Protein AF-A0ABD5RZP8-F1 (afdb_monomer_lite)

Secondary structure (DSSP, 8-state):
--------------------------------SEEEEEEEEESTTB---SS-TT--EEETTS-EEEEEEEEESS--EEEEEEEEEEPPPPPTTS--------PPEEEEEEEEEE-TTEEEEEEEEEE--GGG--EEEEEEEEEEEETTEEEEEEEEEEEEEEE-TT--SS-SS--HHHHHHHT--SS-S-SS-SSS-HHHIIIII---TT-SSSSSSSS-HHHHHHHT--TTS--HHHHHHHHHHHHHHHHHHHHHS--------------------------

Organism: NCBI:txid1776492

pLDDT: mean 78.31, std 20.48, range [32.81, 98.31]

Radius of gyration: 42.51 Å; chains: 1; bounding box: 97×105×128 Å

Sequence (283 aa):
MQVRLIGLLFACLLVVGSAAAVAGVNLQASDADVRITDVEYGGPGVVNATADTNKTYLWQSEPVRLSSTVGNNVSGGVYQYCANARQPLPSSEEGAGGGQQSNATALDCQVVSLKPNSTANVSFDRLSPPNNATGKYDISLVLRSRPNGGDVLANNTTTVWYISKSGDVDNDGLVNADEVANNTSIDMADTDRDGLNDGPEIQSHNTDPRSADTDGDGLRDGLEVTIGTNPNSNIWPILLGIAAVLVVVLGGAAYRYGAFSSLGRSSGGPTGTGGGGGRPGGG

Structure (mmCIF, N/CA/C/O backbone):
data_AF-A0ABD5RZP8-F1
#
_entry.id   AF-A0ABD5RZP8-F1
#
loop_
_atom_site.group_PDB
_atom_site.id
_atom_site.type_symbol
_atom_site.label_atom_id
_atom_site.label_alt_id
_atom_site.label_comp_id
_atom_site.label_asym_id
_atom_site.label_entity_id
_atom_site.label_seq_id
_atom_site.pdbx_PDB_ins_code
_atom_site.Cartn_x
_atom_site.Cartn_y
_atom_site.Cartn_z
_atom_site.occupancy
_atom_site.B_iso_or_equiv
_atom_site.auth_seq_id
_atom_site.auth_comp_id
_atom_site.auth_asym_id
_atom_site.auth_atom_id
_atom_site.pdbx_PDB_model_num
ATOM 1 N N . MET A 1 1 ? -78.322 -66.849 -4.489 1.00 39.50 1 MET A N 1
ATOM 2 C CA . MET A 1 1 ? -77.017 -67.509 -4.698 1.00 39.50 1 MET A CA 1
ATOM 3 C C . MET A 1 1 ? -76.045 -66.961 -3.676 1.00 39.50 1 MET A C 1
ATOM 5 O O . MET A 1 1 ? -75.861 -65.754 -3.613 1.00 39.50 1 MET A O 1
ATOM 9 N N . GLN A 1 2 ? -75.535 -67.838 -2.814 1.00 43.75 2 GLN A N 1
ATOM 10 C CA . GLN A 1 2 ? -74.489 -67.519 -1.851 1.00 43.75 2 GLN A CA 1
ATOM 11 C C . GLN A 1 2 ? -73.154 -67.342 -2.567 1.00 43.75 2 GLN A C 1
ATOM 13 O O . GLN A 1 2 ? -72.812 -68.208 -3.362 1.00 43.75 2 GLN A O 1
ATOM 18 N N . VAL A 1 3 ? -72.379 -66.328 -2.182 1.00 42.03 3 VAL A N 1
ATOM 19 C CA . VAL A 1 3 ? -70.926 -66.458 -2.008 1.00 42.03 3 VAL A CA 1
ATOM 20 C C . VAL A 1 3 ? -70.529 -65.571 -0.825 1.00 42.03 3 VAL A C 1
ATOM 22 O O . VAL A 1 3 ? -70.651 -64.351 -0.872 1.00 42.03 3 VAL A O 1
ATOM 25 N N . ARG A 1 4 ? -70.096 -66.209 0.265 1.00 49.62 4 ARG A N 1
ATOM 26 C CA . ARG A 1 4 ? -69.206 -65.613 1.269 1.00 49.62 4 ARG A CA 1
ATOM 27 C C . ARG A 1 4 ? -67.788 -65.688 0.710 1.00 49.62 4 ARG A C 1
ATOM 29 O O . ARG A 1 4 ? -67.484 -66.729 0.143 1.00 49.62 4 ARG A O 1
ATOM 36 N N . LEU A 1 5 ? -66.929 -64.695 0.959 1.00 41.41 5 L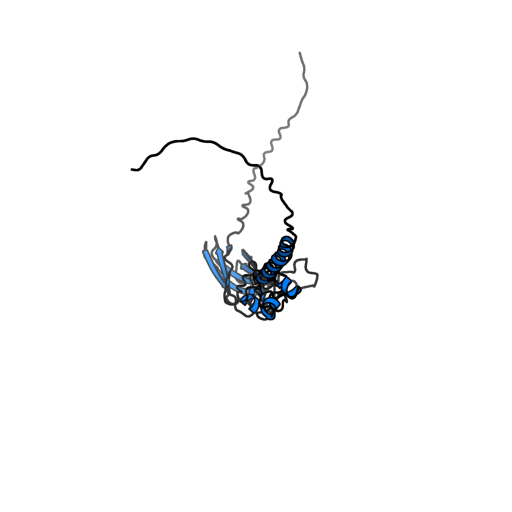EU A N 1
ATOM 37 C CA . LEU A 1 5 ? -65.517 -64.917 1.318 1.00 41.41 5 LEU A CA 1
ATOM 38 C C . LEU A 1 5 ? -64.804 -63.592 1.680 1.00 41.41 5 LEU A C 1
ATOM 40 O O . LEU A 1 5 ? -64.795 -62.674 0.873 1.00 41.41 5 LEU A O 1
ATOM 44 N N . ILE A 1 6 ? -64.225 -63.574 2.895 1.00 48.38 6 ILE A N 1
ATOM 45 C CA . ILE A 1 6 ? -62.891 -63.059 3.299 1.00 48.38 6 ILE A CA 1
ATOM 46 C C . ILE A 1 6 ? -62.567 -61.604 2.890 1.00 48.38 6 ILE A C 1
ATOM 48 O O . ILE A 1 6 ? -62.489 -61.285 1.719 1.00 48.38 6 ILE A O 1
ATOM 52 N N . GLY A 1 7 ? -62.307 -60.641 3.772 1.00 41.56 7 GLY A N 1
ATOM 53 C CA . GLY A 1 7 ? -61.667 -60.692 5.082 1.00 41.56 7 GLY A CA 1
ATOM 54 C C . GLY A 1 7 ? -60.458 -59.755 5.041 1.00 41.56 7 GLY A C 1
ATOM 55 O O . GLY A 1 7 ? -59.492 -60.063 4.362 1.00 41.56 7 GLY A O 1
ATOM 56 N N . LEU A 1 8 ? -60.500 -58.627 5.754 1.00 46.84 8 LEU A N 1
ATOM 57 C CA . LEU A 1 8 ? -59.290 -57.919 6.176 1.00 46.84 8 LEU A CA 1
ATOM 58 C C . LEU A 1 8 ? -59.609 -57.068 7.412 1.00 46.84 8 LEU A C 1
ATOM 60 O O . LEU A 1 8 ? -60.381 -56.112 7.359 1.00 46.84 8 LEU A O 1
ATOM 64 N N . LEU A 1 9 ? -59.041 -57.487 8.542 1.00 45.41 9 LEU A N 1
ATOM 65 C CA . LEU A 1 9 ? -59.003 -56.752 9.799 1.00 45.41 9 LEU A CA 1
ATOM 66 C C . LEU A 1 9 ? -58.229 -55.444 9.597 1.00 45.41 9 LEU A C 1
ATOM 68 O O . LEU A 1 9 ? -57.027 -55.482 9.354 1.00 45.41 9 LEU A O 1
ATOM 72 N N . PHE A 1 10 ? -58.889 -54.302 9.777 1.00 46.56 10 PHE A N 1
ATOM 73 C CA . PHE A 1 10 ? -58.212 -53.046 10.093 1.00 46.56 10 PHE A CA 1
ATOM 74 C C . PHE A 1 10 ? -58.442 -52.745 11.574 1.00 46.56 10 PHE A C 1
ATOM 76 O O . PHE A 1 10 ? -59.511 -52.297 11.987 1.00 46.56 10 PHE A O 1
ATOM 83 N N . ALA A 1 11 ? -57.433 -53.059 12.386 1.00 46.91 11 ALA A N 1
ATOM 84 C CA . ALA A 1 11 ? -57.363 -52.654 13.779 1.00 46.91 11 ALA A CA 1
ATOM 85 C C . ALA A 1 11 ? -57.133 -51.136 13.833 1.00 46.91 11 ALA A C 1
ATOM 87 O O . ALA A 1 11 ? -56.044 -50.647 13.543 1.00 46.91 11 ALA A O 1
ATOM 88 N N . CYS A 1 12 ? -58.182 -50.388 14.173 1.00 40.47 12 CYS A N 1
ATOM 89 C CA . CYS A 1 12 ? -58.114 -48.951 14.400 1.00 40.47 12 CYS A CA 1
ATOM 90 C C . CYS A 1 12 ? -57.568 -48.709 15.818 1.00 40.47 12 CYS A C 1
ATOM 92 O O . CYS A 1 12 ? -58.317 -48.703 16.796 1.00 40.47 12 CYS A O 1
ATOM 94 N N . LEU A 1 13 ? -56.242 -48.602 15.939 1.00 42.69 13 LEU A N 1
ATOM 95 C CA . LEU A 1 13 ? -55.564 -48.251 17.185 1.00 42.69 13 LEU A CA 1
ATOM 96 C C . LEU A 1 13 ? -55.719 -46.739 17.421 1.00 42.69 13 LEU A C 1
ATOM 98 O O . LEU A 1 13 ? -55.009 -45.927 16.833 1.00 42.69 13 LEU A O 1
ATOM 102 N N . LEU A 1 14 ? -56.667 -46.371 18.283 1.00 46.81 14 LEU A N 1
ATOM 103 C CA . LEU A 1 14 ? -56.784 -45.032 18.861 1.00 46.81 14 LEU A CA 1
ATOM 104 C C . LEU A 1 14 ? -55.573 -44.770 19.766 1.00 46.81 14 LEU A C 1
ATOM 106 O O . LEU A 1 14 ? -55.579 -45.117 20.946 1.00 46.81 14 LEU A O 1
ATOM 110 N N . VAL A 1 15 ? -54.532 -44.148 19.217 1.00 45.69 15 VAL A N 1
ATOM 111 C CA . VAL A 1 15 ? -53.483 -43.519 20.024 1.00 45.69 15 VAL A CA 1
ATOM 112 C C . VAL A 1 15 ? -53.943 -42.104 20.345 1.00 45.69 15 VAL A C 1
ATOM 114 O O . VAL A 1 15 ? -53.925 -41.212 19.499 1.00 45.69 15 VAL A O 1
ATOM 117 N N . VAL A 1 16 ? -54.371 -41.910 21.591 1.00 51.34 16 VAL A N 1
ATOM 118 C CA . VAL A 1 16 ? -54.533 -40.589 22.201 1.00 51.34 16 VAL A CA 1
ATOM 119 C C . VAL A 1 16 ? -53.128 -40.018 22.393 1.00 51.34 16 VAL A C 1
ATOM 121 O O . VAL A 1 16 ? -52.471 -40.258 23.402 1.00 51.34 16 VAL A O 1
ATOM 124 N N . GLY A 1 17 ? -52.635 -39.321 21.372 1.00 38.19 17 GLY A N 1
ATOM 125 C CA . GLY A 1 17 ? -51.404 -38.549 21.446 1.00 38.19 17 GLY A CA 1
ATOM 126 C C . GLY A 1 17 ? -51.672 -37.254 22.199 1.00 38.19 17 GLY A C 1
ATOM 127 O O . GLY A 1 17 ? -52.243 -36.316 21.650 1.00 38.19 17 GLY A O 1
ATOM 128 N N . SER A 1 18 ? -51.268 -37.213 23.464 1.00 51.97 18 SER A N 1
ATOM 129 C CA . SER A 1 18 ? -51.087 -35.985 24.231 1.00 51.97 18 SER A CA 1
ATOM 130 C C . SER A 1 18 ? -50.248 -34.999 23.418 1.00 51.97 18 SER A C 1
ATOM 132 O O . SER A 1 18 ? -49.059 -35.233 23.196 1.00 51.97 18 SER A O 1
ATOM 134 N N . ALA A 1 19 ? -50.865 -33.904 22.971 1.00 43.69 19 ALA A N 1
ATOM 135 C CA . ALA A 1 19 ? -50.158 -32.761 22.419 1.00 43.69 19 ALA A CA 1
ATOM 136 C C . ALA A 1 19 ? -49.362 -32.105 23.555 1.00 43.69 19 ALA A C 1
ATOM 138 O O . ALA A 1 19 ? -49.828 -31.187 24.225 1.00 43.69 19 ALA A O 1
ATOM 139 N N . ALA A 1 20 ? -48.158 -32.616 23.806 1.00 46.28 20 ALA A N 1
ATOM 140 C CA . ALA A 1 20 ? -47.130 -31.813 24.429 1.00 46.28 20 ALA A CA 1
ATOM 141 C C . ALA A 1 20 ? -46.885 -30.652 23.466 1.00 46.28 20 ALA A C 1
ATOM 143 O O . ALA A 1 20 ? -46.430 -30.856 22.339 1.00 46.28 20 ALA A O 1
ATOM 144 N N . ALA A 1 21 ? -47.238 -29.443 23.893 1.00 41.94 21 ALA A N 1
ATOM 145 C CA . ALA A 1 21 ? -46.691 -28.248 23.294 1.00 41.94 21 ALA A CA 1
ATOM 146 C C . ALA A 1 21 ? -45.172 -28.363 23.443 1.00 41.94 21 ALA A C 1
ATOM 148 O O . ALA A 1 21 ? -44.610 -28.073 24.499 1.00 41.94 21 ALA A O 1
ATOM 149 N N . VAL A 1 22 ? -44.501 -28.827 22.391 1.00 37.25 22 VAL A N 1
ATOM 150 C CA . VAL A 1 22 ? -43.127 -28.418 22.169 1.00 37.25 22 VAL A CA 1
ATOM 151 C C . VAL A 1 22 ? -43.278 -26.925 21.965 1.00 37.25 22 VAL A C 1
ATOM 153 O O . VAL A 1 22 ? -43.727 -26.478 20.910 1.00 37.25 22 VAL A O 1
ATOM 156 N N . ALA A 1 23 ? -43.018 -26.162 23.030 1.00 40.12 23 ALA A N 1
ATOM 157 C CA . ALA A 1 23 ? -42.563 -24.802 22.876 1.00 40.12 23 ALA A CA 1
ATOM 158 C C . ALA A 1 23 ? -41.480 -24.923 21.817 1.00 40.12 23 ALA A C 1
ATOM 160 O O . ALA A 1 23 ? -40.427 -25.510 22.081 1.00 40.12 23 ALA A O 1
ATOM 161 N N . GLY A 1 24 ? -41.810 -24.516 20.587 1.00 36.66 24 GLY A N 1
ATOM 162 C CA . GLY A 1 24 ? -40.803 -24.282 19.581 1.00 36.66 24 GLY A CA 1
ATOM 163 C C . GLY A 1 24 ? -39.783 -23.460 20.325 1.00 36.66 24 GLY A C 1
ATOM 164 O O . GLY A 1 24 ? -40.126 -22.398 20.852 1.00 36.66 24 GLY A O 1
ATOM 165 N N . VAL A 1 25 ? -38.606 -24.053 20.526 1.00 32.81 25 VAL A N 1
ATOM 166 C CA . VAL A 1 25 ? -37.461 -23.342 21.050 1.00 32.81 25 VAL A CA 1
ATOM 167 C C . VAL A 1 25 ? -37.444 -22.101 20.189 1.00 32.81 25 VAL A C 1
ATOM 169 O O . VAL A 1 25 ? -37.296 -22.194 18.970 1.00 32.81 25 VAL A O 1
ATOM 172 N N . ASN A 1 26 ? -37.759 -20.967 20.808 1.00 40.59 26 ASN A N 1
ATOM 173 C CA . ASN A 1 26 ? -37.471 -19.687 20.222 1.00 40.59 26 ASN A CA 1
ATOM 174 C C . ASN A 1 26 ? -35.953 -19.729 20.138 1.00 40.59 26 ASN A C 1
ATOM 176 O O . ASN A 1 26 ? -35.273 -19.525 21.145 1.00 40.59 26 ASN A O 1
ATOM 180 N N . LEU A 1 27 ? -35.453 -20.224 19.002 1.00 35.59 27 LEU A N 1
ATOM 181 C CA . LEU A 1 27 ? -34.048 -20.208 18.671 1.00 35.59 27 LEU A CA 1
ATOM 182 C C . LEU A 1 27 ? -33.701 -18.747 18.838 1.00 35.59 27 LEU A C 1
ATOM 184 O O . LEU A 1 27 ? -34.249 -17.900 18.130 1.00 35.59 27 LEU A O 1
ATOM 188 N N . GLN A 1 28 ? -32.940 -18.482 19.899 1.00 37.62 28 GLN A N 1
ATOM 189 C CA . GLN A 1 28 ? -32.532 -17.152 20.297 1.00 37.62 28 GLN A CA 1
ATOM 190 C C . GLN A 1 28 ? -32.168 -16.398 19.029 1.00 37.62 28 GLN A C 1
ATOM 192 O O . GLN A 1 28 ? -31.408 -16.921 18.210 1.00 37.62 28 GLN A O 1
ATOM 197 N N . ALA A 1 29 ? -32.771 -15.220 18.858 1.00 38.09 29 ALA A N 1
ATOM 198 C CA . ALA A 1 29 ? -32.381 -14.280 17.828 1.00 38.09 29 ALA A CA 1
ATOM 199 C C . ALA A 1 29 ? -30.852 -14.300 17.739 1.00 38.09 29 ALA A C 1
ATOM 201 O O . ALA A 1 29 ? -30.180 -14.067 18.746 1.00 38.09 29 ALA A O 1
ATOM 202 N N . SER A 1 30 ? -30.314 -14.681 16.577 1.00 44.62 30 SER A N 1
ATOM 203 C CA . SER A 1 30 ? -28.881 -14.586 16.340 1.00 44.62 30 SER A CA 1
ATOM 204 C C . SER A 1 30 ? -28.494 -13.142 16.619 1.00 44.62 30 SER A C 1
ATOM 206 O O . SER A 1 30 ? -29.084 -12.231 16.035 1.00 44.62 30 SER A O 1
ATOM 208 N N . ASP A 1 31 ? -27.567 -12.972 17.546 1.00 47.81 31 ASP A N 1
ATOM 209 C CA . ASP A 1 31 ? -27.053 -11.717 18.069 1.00 47.81 31 ASP A CA 1
ATOM 210 C C . ASP A 1 31 ? -26.425 -10.855 16.956 1.00 47.81 31 ASP A C 1
ATOM 212 O O . ASP A 1 31 ? -25.215 -10.798 16.779 1.00 47.81 31 ASP A O 1
ATOM 216 N N . ALA A 1 32 ? -27.267 -10.214 16.146 1.00 53.41 32 ALA A N 1
ATOM 217 C CA . ALA A 1 32 ? -26.895 -9.167 15.200 1.00 53.41 32 ALA A CA 1
ATOM 218 C C . ALA A 1 32 ? -27.062 -7.781 15.854 1.00 53.41 32 ALA A C 1
ATOM 220 O O . ALA A 1 32 ? -27.477 -6.822 15.197 1.00 53.41 32 ALA A O 1
ATOM 221 N N . ASP A 1 33 ? -26.817 -7.685 17.168 1.00 73.88 33 ASP A N 1
ATOM 222 C CA . ASP A 1 33 ? -27.017 -6.455 17.935 1.00 73.88 33 ASP A CA 1
ATOM 223 C C . ASP A 1 33 ? -25.883 -5.450 17.690 1.00 73.88 33 ASP A C 1
ATOM 225 O O . ASP A 1 33 ? -26.132 -4.249 17.617 1.00 73.88 33 ASP A O 1
ATOM 229 N N . VAL A 1 34 ? -24.643 -5.913 17.490 1.00 82.25 34 VAL A N 1
ATOM 230 C CA . VAL A 1 34 ? -23.468 -5.032 17.426 1.00 82.25 34 VAL A CA 1
ATOM 231 C C . VAL A 1 34 ? -22.632 -5.261 16.171 1.00 82.25 34 VAL A C 1
ATOM 233 O O . VAL A 1 34 ? -22.350 -6.396 15.800 1.00 82.25 34 VAL A O 1
ATOM 236 N N . ARG A 1 35 ? -22.220 -4.175 15.507 1.00 89.44 35 ARG A N 1
ATOM 237 C CA . ARG A 1 35 ? -21.441 -4.215 14.258 1.00 89.44 35 ARG A CA 1
ATOM 238 C C . ARG A 1 35 ? -20.268 -3.246 14.268 1.00 89.44 35 ARG A C 1
ATOM 240 O O . ARG A 1 35 ? -20.339 -2.192 14.899 1.00 89.44 35 ARG A O 1
ATOM 247 N N . ILE A 1 36 ? -19.234 -3.601 13.511 1.00 92.38 36 ILE A N 1
ATOM 248 C CA . ILE A 1 36 ? -18.099 -2.740 13.169 1.00 92.38 36 ILE A CA 1
ATOM 249 C C . ILE A 1 36 ? -18.172 -2.492 11.660 1.00 92.38 36 ILE A C 1
ATOM 251 O O . ILE A 1 36 ? -18.139 -3.446 10.881 1.00 92.38 36 ILE A O 1
ATOM 255 N N . THR A 1 37 ? -18.304 -1.233 11.254 1.00 91.88 37 THR A N 1
ATOM 256 C CA . THR A 1 37 ? -18.384 -0.792 9.852 1.00 91.88 37 THR A CA 1
ATOM 257 C C . THR A 1 37 ? -17.397 0.343 9.585 1.00 91.88 37 THR A C 1
ATOM 259 O O . THR A 1 37 ? -16.763 0.840 10.515 1.00 91.88 37 THR A O 1
ATOM 262 N N . ASP A 1 38 ? -17.263 0.738 8.315 1.00 91.31 38 ASP A N 1
ATOM 263 C CA . ASP A 1 38 ? -16.525 1.939 7.888 1.00 91.31 38 ASP A CA 1
ATOM 264 C C . ASP A 1 38 ? -15.081 1.978 8.419 1.00 91.31 38 ASP A C 1
ATOM 266 O O . ASP A 1 38 ? -14.635 2.958 9.013 1.00 91.31 38 ASP A O 1
ATOM 270 N N . VAL A 1 39 ? -14.374 0.850 8.280 1.00 93.56 39 VAL A N 1
ATOM 271 C CA . VAL A 1 39 ? -12.981 0.717 8.716 1.00 93.56 39 VAL A CA 1
ATOM 272 C C . VAL A 1 39 ? -12.081 1.423 7.710 1.00 93.56 39 VAL A C 1
ATOM 274 O O . VAL A 1 39 ? -11.976 0.998 6.562 1.00 93.56 39 VAL A O 1
ATOM 277 N N . GLU A 1 40 ? -11.417 2.483 8.155 1.00 93.62 40 GLU A N 1
ATOM 278 C CA . GLU A 1 40 ? -10.602 3.352 7.313 1.00 93.62 40 GLU A CA 1
ATOM 279 C C . GLU A 1 40 ? -9.245 3.626 7.960 1.00 93.62 40 GLU A C 1
ATOM 281 O O . GLU A 1 40 ? -9.146 3.915 9.156 1.00 93.62 40 GLU A O 1
ATOM 286 N N . TYR A 1 41 ? -8.195 3.578 7.144 1.00 93.62 41 TYR A N 1
ATOM 287 C CA . TYR A 1 41 ? -6.853 4.004 7.520 1.00 93.62 41 TYR A CA 1
ATOM 288 C C . TYR A 1 41 ? -6.622 5.426 7.014 1.00 93.62 41 TYR A C 1
ATOM 290 O O . TYR A 1 41 ? -6.930 5.745 5.869 1.00 93.62 41 TYR A O 1
ATOM 298 N N . GLY A 1 42 ? -6.049 6.282 7.854 1.00 92.12 42 GLY A N 1
ATOM 299 C CA . GLY A 1 42 ? -5.730 7.661 7.510 1.00 92.12 42 GLY A CA 1
ATOM 300 C C . GLY A 1 42 ? -4.462 8.165 8.189 1.00 92.12 42 GLY A C 1
ATOM 301 O O . GLY A 1 42 ? -3.849 7.496 9.021 1.00 92.12 42 GLY A O 1
ATOM 302 N N . GLY A 1 43 ? -4.085 9.396 7.853 1.00 91.00 43 GLY A N 1
ATOM 303 C CA . GLY A 1 43 ? -2.871 10.032 8.360 1.00 91.00 43 GLY A CA 1
ATOM 304 C C . GLY A 1 43 ? -1.664 9.865 7.430 1.00 91.00 43 GLY A C 1
ATOM 305 O O . GLY A 1 43 ? -1.770 9.236 6.380 1.00 91.00 43 GLY A O 1
ATOM 306 N N . PRO A 1 44 ? -0.515 10.458 7.797 1.00 89.62 44 PRO A N 1
ATOM 307 C CA . PRO A 1 44 ? 0.669 10.518 6.937 1.00 89.62 44 PRO A CA 1
ATOM 308 C C . PRO A 1 44 ? 1.333 9.155 6.719 1.00 89.62 44 PRO A C 1
ATOM 310 O O . PRO A 1 44 ? 2.122 9.005 5.790 1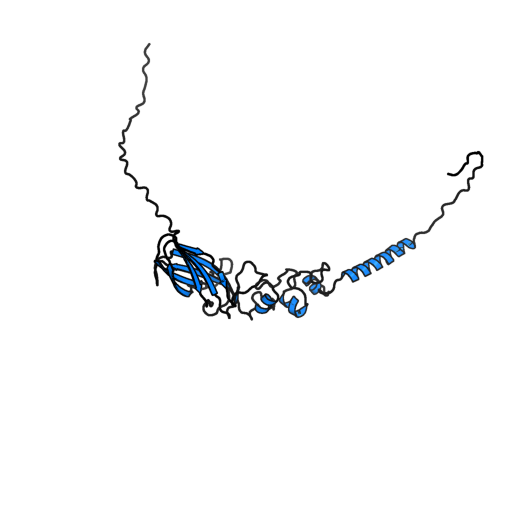.00 89.62 44 PRO A O 1
ATOM 313 N N . GLY A 1 45 ? 1.034 8.165 7.565 1.00 91.38 45 GLY A N 1
ATOM 314 C CA . GLY A 1 45 ? 1.537 6.809 7.398 1.00 91.38 45 GLY A CA 1
ATOM 315 C C . GLY A 1 45 ? 0.783 5.959 6.386 1.00 91.38 45 GLY A C 1
ATOM 316 O O . GLY A 1 45 ? 1.226 4.849 6.127 1.00 91.38 45 GLY A O 1
ATOM 317 N N . VAL A 1 46 ? -0.320 6.432 5.804 1.00 93.06 46 VAL A N 1
ATOM 318 C CA . VAL A 1 46 ? -0.997 5.702 4.724 1.00 93.06 46 VAL A CA 1
ATOM 319 C C . VAL A 1 46 ? -0.316 6.012 3.400 1.00 93.06 46 VAL A C 1
ATOM 321 O O . VAL A 1 46 ? -0.083 7.172 3.060 1.00 93.06 46 VAL A O 1
ATOM 324 N N . VAL A 1 47 ? 0.017 4.962 2.662 1.00 91.81 47 VAL A N 1
ATOM 325 C CA . VAL A 1 47 ? 0.667 5.065 1.361 1.00 91.81 47 VAL A CA 1
ATOM 326 C C . VAL A 1 47 ? -0.404 5.212 0.286 1.00 91.81 47 VAL A C 1
ATOM 328 O O . VAL A 1 47 ? -1.278 4.359 0.146 1.00 91.81 47 VAL A O 1
ATOM 331 N N . ASN A 1 48 ? -0.305 6.274 -0.509 1.00 82.31 48 ASN A N 1
ATOM 332 C CA . ASN A 1 48 ? -1.172 6.498 -1.664 1.00 82.31 48 ASN A CA 1
ATOM 333 C C . ASN A 1 48 ? -0.525 5.923 -2.937 1.00 82.31 48 ASN A C 1
ATOM 335 O O . ASN A 1 48 ? -0.248 6.668 -3.872 1.00 82.31 48 ASN A O 1
ATOM 339 N N . ALA A 1 49 ? -0.243 4.619 -2.961 1.00 68.94 49 ALA A N 1
ATOM 340 C CA . ALA A 1 49 ? 0.288 3.945 -4.149 1.00 68.94 49 ALA A CA 1
ATOM 341 C C . ALA A 1 49 ? -0.870 3.570 -5.079 1.00 68.94 49 ALA A C 1
ATOM 343 O O . ALA A 1 49 ? -1.738 2.785 -4.694 1.00 68.94 49 ALA A O 1
ATOM 344 N N . THR A 1 50 ? -0.928 4.148 -6.284 1.00 65.00 50 THR A N 1
ATOM 345 C CA . THR A 1 50 ? -2.080 3.925 -7.180 1.00 65.00 50 THR A CA 1
ATOM 346 C C . THR A 1 50 ? -1.905 2.740 -8.124 1.00 65.00 50 THR A C 1
ATOM 348 O O . THR A 1 50 ? -2.904 2.265 -8.661 1.00 65.00 50 THR A O 1
ATOM 351 N N . ALA A 1 51 ? -0.681 2.236 -8.308 1.00 77.94 51 ALA A N 1
ATOM 352 C CA . ALA A 1 51 ? -0.440 1.014 -9.075 1.00 77.94 51 ALA A CA 1
ATOM 353 C C . ALA A 1 51 ? -1.037 -0.225 -8.374 1.00 77.94 51 ALA A C 1
ATOM 355 O O . ALA A 1 51 ? -1.668 -1.065 -9.015 1.00 77.94 51 ALA A O 1
ATOM 356 N N . ASP A 1 52 ? -0.994 -0.263 -7.038 1.00 79.25 52 ASP A N 1
ATOM 357 C CA . ASP A 1 52 ? -1.437 -1.409 -6.236 1.00 79.25 52 ASP A CA 1
ATOM 358 C C . ASP A 1 52 ? -2.828 -1.210 -5.614 1.00 79.25 52 ASP A C 1
ATOM 360 O O . ASP A 1 52 ? -3.027 -1.252 -4.398 1.00 79.25 52 ASP A O 1
ATOM 364 N N . THR A 1 53 ? -3.837 -1.021 -6.463 1.00 76.38 53 THR A N 1
ATOM 365 C CA . THR A 1 53 ? -5.204 -0.635 -6.042 1.00 76.38 53 THR A CA 1
ATOM 366 C C . THR A 1 53 ? -5.912 -1.580 -5.057 1.00 76.38 53 THR A C 1
ATOM 368 O O . THR A 1 53 ? -6.887 -1.173 -4.428 1.00 76.38 53 THR A O 1
ATOM 371 N N . ASN A 1 54 ? -5.459 -2.829 -4.906 1.00 84.94 54 ASN A N 1
ATOM 372 C CA . ASN A 1 54 ? -6.095 -3.828 -4.036 1.00 84.94 54 ASN A CA 1
ATOM 373 C C . ASN A 1 54 ? -5.342 -4.063 -2.713 1.00 84.94 54 ASN A C 1
ATOM 375 O O . ASN A 1 54 ? -5.599 -5.046 -2.013 1.00 84.94 54 ASN A O 1
ATOM 379 N N . LYS A 1 55 ? -4.380 -3.196 -2.384 1.00 88.50 55 LYS A N 1
ATOM 380 C CA . LYS A 1 55 ? -3.554 -3.313 -1.182 1.00 88.50 55 LYS A CA 1
ATOM 381 C C . LYS A 1 55 ? -3.544 -2.019 -0.390 1.00 88.50 55 LYS A C 1
ATOM 383 O O . LYS A 1 55 ? -3.694 -0.926 -0.921 1.00 88.50 55 LYS A O 1
ATOM 388 N N . THR A 1 56 ? -3.355 -2.157 0.916 1.00 91.81 56 THR A N 1
ATOM 389 C CA . THR A 1 56 ? -3.206 -1.023 1.827 1.00 91.81 56 THR A CA 1
ATOM 390 C C . THR A 1 56 ? -1.809 -1.054 2.415 1.00 91.81 56 THR A C 1
ATOM 392 O O . THR A 1 56 ? -1.537 -1.807 3.355 1.00 91.81 56 THR A O 1
ATOM 395 N N . TYR A 1 57 ? -0.923 -0.244 1.848 1.00 93.06 57 TYR A N 1
ATOM 396 C CA . TYR A 1 57 ? 0.428 -0.079 2.361 1.00 93.06 57 TYR A CA 1
ATOM 397 C C . TYR A 1 57 ? 0.470 1.005 3.435 1.00 93.06 57 TYR A C 1
ATOM 399 O O . TYR A 1 57 ? -0.191 2.043 3.340 1.00 93.06 57 TYR A O 1
ATOM 407 N N . LEU A 1 58 ? 1.258 0.747 4.473 1.00 93.81 58 LEU A N 1
ATOM 408 C CA . LEU A 1 58 ? 1.460 1.638 5.603 1.00 93.81 58 LEU A CA 1
ATOM 409 C C . LEU A 1 58 ? 2.959 1.849 5.825 1.00 93.81 58 LEU A C 1
ATOM 411 O O . LEU A 1 58 ? 3.729 0.892 5.925 1.00 93.81 58 LEU A O 1
ATOM 415 N N . TRP A 1 59 ? 3.377 3.103 5.968 1.00 93.62 59 TRP A N 1
ATOM 416 C CA . TRP A 1 59 ? 4.740 3.445 6.346 1.00 93.62 59 TRP A CA 1
ATOM 417 C C . TRP A 1 59 ? 5.002 3.042 7.794 1.00 93.62 59 TRP A C 1
ATOM 419 O O . TRP A 1 59 ? 4.438 3.604 8.730 1.00 93.62 59 TRP A O 1
ATOM 429 N N . GLN A 1 60 ? 5.938 2.118 7.986 1.00 91.75 60 GLN A N 1
ATOM 430 C CA . GLN A 1 60 ? 6.400 1.672 9.302 1.00 91.75 60 GLN A CA 1
ATOM 431 C C . GLN A 1 60 ? 6.904 2.836 10.181 1.00 91.75 60 GLN A C 1
ATOM 433 O O . GLN A 1 60 ? 6.795 2.782 11.404 1.00 91.75 60 GLN A O 1
ATOM 438 N N . SER A 1 61 ? 7.473 3.880 9.568 1.00 90.56 61 SER A N 1
ATOM 439 C CA . SER A 1 61 ? 8.091 5.017 10.261 1.00 90.56 61 SER A CA 1
ATOM 440 C C . SER A 1 61 ? 7.138 6.174 10.576 1.00 90.56 61 SER A C 1
ATOM 442 O O . SER A 1 61 ? 7.569 7.148 11.187 1.00 90.56 61 SER A O 1
ATOM 444 N N . GLU A 1 62 ? 5.881 6.118 10.135 1.00 90.94 62 GLU A N 1
ATOM 445 C CA . GLU A 1 62 ? 4.930 7.232 10.226 1.00 90.94 62 GLU A CA 1
ATOM 446 C C . GLU A 1 62 ? 3.687 6.839 11.038 1.00 90.94 62 GLU A C 1
ATOM 448 O O . GLU A 1 62 ? 3.292 5.673 11.057 1.00 90.94 62 GLU A O 1
ATOM 453 N N . PRO A 1 63 ? 3.026 7.794 11.712 1.00 89.94 63 PRO A N 1
ATOM 454 C CA . PRO A 1 63 ? 1.815 7.500 12.460 1.00 89.94 63 PRO A CA 1
ATOM 455 C C . PRO A 1 63 ? 0.636 7.200 11.524 1.00 89.94 63 PRO A C 1
ATOM 457 O O . PRO A 1 63 ? 0.343 7.959 10.594 1.00 89.94 63 PRO A O 1
ATOM 460 N N . VAL A 1 64 ? -0.081 6.121 11.836 1.00 92.62 64 VAL A N 1
ATOM 461 C CA . VAL A 1 64 ? -1.316 5.712 11.158 1.00 92.62 64 VAL A CA 1
ATOM 462 C C . VAL A 1 64 ? -2.494 5.862 12.112 1.00 92.62 64 VAL A C 1
ATOM 464 O O . VAL A 1 64 ? -2.465 5.362 13.242 1.00 92.62 64 VAL A O 1
ATOM 467 N N . ARG A 1 65 ? -3.545 6.523 11.626 1.00 93.44 65 ARG A N 1
ATOM 468 C CA . ARG A 1 65 ? -4.859 6.569 12.258 1.00 93.44 65 ARG A CA 1
ATOM 469 C C . ARG A 1 65 ? -5.735 5.462 11.683 1.00 93.44 65 ARG A C 1
ATOM 471 O O . ARG A 1 65 ? -5.889 5.385 10.473 1.00 93.44 65 ARG A O 1
ATOM 478 N N . LEU A 1 66 ? -6.363 4.667 12.538 1.00 94.94 66 LEU A N 1
ATOM 479 C CA . LEU A 1 66 ? -7.430 3.742 12.150 1.00 94.94 66 LEU A CA 1
ATOM 480 C C . LEU A 1 66 ? -8.743 4.224 12.737 1.00 94.94 66 LEU A C 1
ATOM 482 O O . LEU A 1 66 ? -8.865 4.302 13.957 1.00 94.94 66 LEU A O 1
ATOM 486 N N . SER A 1 67 ? -9.709 4.539 11.887 1.00 94.44 67 SER A N 1
ATOM 487 C CA . SER A 1 67 ? -11.074 4.891 12.273 1.00 94.44 67 SER A CA 1
ATOM 488 C C . SER A 1 67 ? -12.050 3.786 11.896 1.00 94.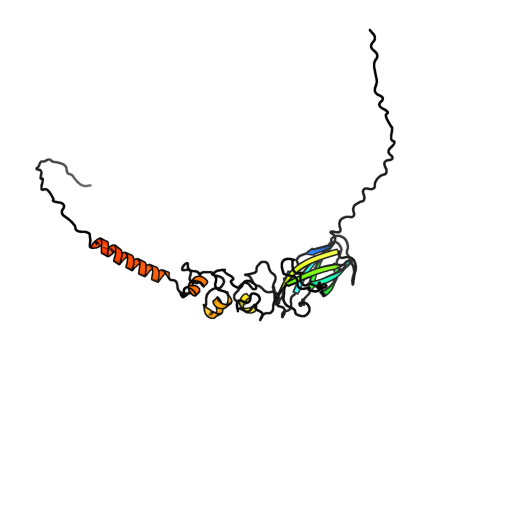44 67 SER A C 1
ATOM 490 O O . SER A 1 67 ? -11.853 3.065 10.926 1.00 94.44 67 SER A O 1
ATOM 492 N N . SER A 1 68 ? -13.098 3.636 12.698 1.00 95.38 68 SER A N 1
ATOM 493 C CA . SER A 1 68 ? -14.192 2.699 12.443 1.00 95.38 68 SER A CA 1
ATOM 494 C C . SER A 1 68 ? -15.473 3.182 13.110 1.00 95.38 68 SER A C 1
ATOM 496 O O . SER A 1 68 ? -15.427 3.886 14.124 1.00 95.38 68 SER A O 1
ATOM 498 N N . THR A 1 69 ? -16.614 2.771 12.573 1.00 93.75 69 THR A N 1
ATOM 499 C CA . THR A 1 69 ? -17.927 2.992 13.177 1.00 93.75 69 THR A CA 1
ATOM 500 C C . THR A 1 69 ? -18.345 1.742 13.936 1.00 93.75 69 THR A C 1
ATOM 502 O O . THR A 1 69 ? -18.429 0.652 13.372 1.00 93.75 69 THR A O 1
ATOM 505 N N . VAL A 1 70 ? -18.663 1.889 15.219 1.00 92.50 70 VAL A N 1
ATOM 506 C CA . VAL A 1 70 ? -19.245 0.816 16.032 1.00 92.50 70 VAL A CA 1
ATOM 507 C C . VAL A 1 70 ? -20.711 1.139 16.278 1.00 92.50 70 VAL A C 1
ATOM 509 O O . VAL A 1 70 ? -21.030 2.223 16.760 1.00 92.50 70 VAL A O 1
ATOM 512 N N . GLY A 1 71 ? -21.614 0.222 15.945 1.00 87.19 71 GLY A N 1
ATOM 513 C CA . GLY A 1 71 ? -23.057 0.412 16.107 1.00 87.19 71 GLY A CA 1
ATOM 514 C C . GLY A 1 71 ? -23.696 -0.671 16.954 1.00 87.19 71 GLY A C 1
ATOM 515 O O . GLY A 1 71 ? -23.353 -1.834 16.777 1.00 87.19 71 GLY A O 1
ATOM 516 N N . ASN A 1 72 ? -24.643 -0.296 17.815 1.00 84.62 72 ASN A N 1
ATOM 517 C CA . ASN A 1 72 ? -25.520 -1.213 18.548 1.00 84.62 72 ASN A CA 1
ATOM 518 C C . ASN A 1 72 ? -26.999 -0.934 18.193 1.00 84.62 72 ASN A C 1
ATOM 520 O O . ASN A 1 72 ? -27.362 0.234 18.044 1.00 84.62 72 ASN A O 1
ATOM 524 N N . ASN A 1 73 ? -27.849 -1.965 18.091 1.00 79.00 73 ASN A N 1
ATOM 525 C CA . ASN A 1 73 ? -29.266 -1.854 17.711 1.00 79.00 73 ASN A CA 1
ATOM 526 C C . ASN A 1 73 ? -30.282 -2.142 18.846 1.00 79.00 73 ASN A C 1
ATOM 528 O O . ASN A 1 73 ? -31.478 -1.932 18.642 1.00 79.00 73 ASN A O 1
ATOM 532 N N . VAL A 1 74 ? -29.862 -2.601 20.027 1.00 68.81 74 VAL A N 1
ATOM 533 C CA . VAL A 1 74 ? -30.750 -3.106 21.093 1.00 68.81 74 VAL A CA 1
ATOM 534 C C . VAL A 1 74 ? -30.319 -2.647 22.491 1.00 68.81 74 VAL A C 1
ATOM 536 O O . VAL A 1 74 ? -31.139 -2.100 23.231 1.00 68.81 74 VAL A O 1
ATOM 539 N N . SER A 1 75 ? -29.055 -2.827 22.873 1.00 69.56 75 SER A N 1
ATOM 540 C CA . SER A 1 75 ? -28.593 -2.686 24.261 1.00 69.56 75 SER A CA 1
ATOM 541 C C . SER A 1 75 ? -27.573 -1.558 24.420 1.00 69.56 75 SER A C 1
ATOM 543 O O . SER A 1 75 ? -26.457 -1.632 23.927 1.00 69.56 75 SER A O 1
ATOM 545 N N . GLY A 1 76 ? -27.907 -0.509 25.170 1.00 77.81 76 GLY A N 1
ATOM 546 C CA . GLY A 1 76 ? -26.890 0.448 25.611 1.00 77.81 76 GLY A CA 1
ATOM 547 C C . GLY A 1 76 ? -25.928 -0.206 26.604 1.00 77.81 76 GLY A C 1
ATOM 548 O O . GLY A 1 76 ? -26.349 -1.025 27.422 1.00 77.81 76 GLY A O 1
ATOM 549 N N . GLY A 1 77 ? -24.651 0.161 26.573 1.00 85.75 77 GLY A N 1
ATOM 550 C CA . GLY A 1 77 ? -23.651 -0.478 27.419 1.00 85.75 77 GLY A CA 1
ATOM 551 C C . GLY A 1 77 ? -22.254 0.112 27.297 1.00 85.75 77 GLY A C 1
ATOM 552 O O . GLY A 1 77 ? -21.990 1.003 26.487 1.00 85.75 77 GLY A O 1
ATOM 553 N N . VAL A 1 78 ? -21.363 -0.406 28.139 1.00 90.12 78 VAL A N 1
ATOM 554 C CA . VAL A 1 78 ? -19.932 -0.095 28.135 1.00 90.12 78 VAL A CA 1
ATOM 555 C C . VAL A 1 78 ? -19.186 -1.311 27.599 1.00 90.12 78 VAL A C 1
ATOM 557 O O . VAL A 1 78 ? -19.249 -2.388 28.190 1.00 90.12 78 VAL A O 1
ATOM 560 N N . TYR A 1 79 ? -18.466 -1.121 26.501 1.00 90.94 79 TYR A N 1
ATOM 561 C CA . TYR A 1 79 ? -17.790 -2.163 25.735 1.00 90.94 79 TYR A CA 1
ATOM 562 C C . TYR A 1 79 ? -16.278 -1.948 25.739 1.00 90.94 79 TYR A C 1
ATOM 564 O O . TYR A 1 79 ? -15.802 -0.820 25.887 1.00 90.94 79 TYR A O 1
ATOM 572 N N . GLN A 1 80 ? -15.515 -3.022 25.538 1.00 93.38 80 GLN A N 1
ATOM 573 C CA . GLN A 1 80 ? -14.084 -2.921 25.245 1.00 93.38 80 GLN A CA 1
ATOM 574 C C . GLN A 1 80 ? -13.854 -3.066 23.752 1.00 93.38 80 GLN A C 1
ATOM 576 O O . GLN A 1 80 ? -14.290 -4.051 23.161 1.00 93.38 80 GLN A O 1
ATOM 581 N N . TYR A 1 81 ? -13.138 -2.118 23.161 1.00 94.06 81 TYR A N 1
ATOM 582 C CA . TYR A 1 81 ? -12.791 -2.132 21.751 1.00 94.06 81 TYR A CA 1
ATOM 583 C C . TYR A 1 81 ? -11.280 -2.123 21.575 1.00 94.06 81 TYR A C 1
ATOM 585 O O . TYR A 1 81 ? -10.610 -1.196 22.027 1.00 94.06 81 TYR A O 1
ATOM 593 N N . CYS A 1 82 ? -10.746 -3.160 20.939 1.00 93.81 82 CYS A N 1
ATOM 594 C CA . CYS A 1 82 ? -9.310 -3.351 20.783 1.00 93.81 82 CYS A CA 1
ATOM 595 C C . CYS A 1 82 ? -8.933 -3.546 19.320 1.00 93.81 82 CYS A C 1
ATOM 597 O O . CYS A 1 82 ? -9.565 -4.335 18.615 1.00 93.81 82 CYS A O 1
ATOM 599 N N . ALA A 1 83 ? -7.852 -2.893 18.906 1.00 94.31 83 ALA A N 1
ATOM 600 C CA . ALA A 1 83 ? -7.136 -3.193 17.679 1.00 94.31 83 ALA A CA 1
ATOM 601 C C . ALA A 1 83 ? -5.991 -4.160 17.994 1.00 94.31 83 ALA A C 1
ATOM 603 O O . ALA A 1 83 ? -5.209 -3.938 18.918 1.00 94.31 83 ALA A O 1
ATOM 604 N N . ASN A 1 84 ? -5.884 -5.239 17.227 1.00 92.81 84 ASN A N 1
ATOM 605 C CA . ASN A 1 84 ? -4.828 -6.236 17.377 1.00 92.81 84 ASN A CA 1
ATOM 606 C C . ASN A 1 84 ? -4.157 -6.471 16.028 1.00 92.81 84 ASN A C 1
ATOM 608 O O . ASN A 1 84 ? -4.836 -6.464 15.007 1.00 92.81 84 ASN A O 1
ATOM 612 N N . ALA A 1 85 ? -2.860 -6.749 16.030 1.00 91.81 85 ALA A N 1
ATOM 613 C CA . ALA A 1 85 ? -2.114 -7.158 14.849 1.00 91.81 85 ALA A CA 1
ATOM 614 C C . ALA A 1 85 ? -1.632 -8.597 14.996 1.00 91.81 85 ALA A C 1
ATOM 616 O O . ALA A 1 85 ? -1.127 -8.999 16.046 1.00 91.81 85 ALA A O 1
ATOM 617 N N . ARG A 1 86 ? -1.730 -9.364 13.917 1.00 89.62 86 ARG A N 1
ATOM 618 C CA . ARG A 1 86 ? -1.066 -10.663 13.781 1.00 89.62 86 ARG A CA 1
ATOM 619 C C . ARG A 1 86 ? -0.398 -10.735 12.418 1.00 89.62 86 ARG A C 1
ATOM 621 O O . ARG A 1 86 ? -0.922 -10.176 11.458 1.00 89.62 86 ARG A O 1
ATOM 628 N N . GLN A 1 87 ? 0.722 -11.437 12.317 1.00 86.50 87 GLN A N 1
ATOM 629 C CA . GLN A 1 87 ? 1.210 -11.815 10.995 1.00 86.50 87 GLN A CA 1
ATOM 630 C C . GLN A 1 87 ? 0.290 -12.921 10.455 1.00 86.50 87 GLN A C 1
ATOM 632 O O . GLN A 1 87 ? -0.072 -13.822 11.223 1.00 86.50 87 GLN A O 1
ATOM 637 N N . PRO A 1 88 ? -0.144 -12.858 9.186 1.00 76.81 88 PRO A N 1
ATOM 638 C CA . PRO A 1 88 ? -0.909 -13.935 8.587 1.00 76.81 88 PRO A CA 1
ATOM 639 C C . PRO A 1 88 ? -0.081 -15.212 8.638 1.00 76.81 88 PRO A C 1
ATOM 641 O O . PRO A 1 88 ? 1.130 -15.191 8.418 1.00 76.81 88 PRO A O 1
ATOM 644 N N . LEU A 1 89 ? -0.739 -16.330 8.928 1.00 67.75 89 LEU A N 1
ATOM 645 C CA . LEU A 1 89 ? -0.094 -17.626 8.776 1.00 67.75 89 LEU A CA 1
ATOM 646 C C . LEU A 1 89 ? 0.273 -17.806 7.298 1.00 67.75 89 LEU A C 1
ATOM 648 O O . LEU A 1 89 ? -0.553 -17.449 6.450 1.00 67.75 89 LEU A O 1
ATOM 652 N N . PRO A 1 90 ? 1.462 -18.349 6.980 1.00 62.88 90 PRO A N 1
ATOM 653 C CA . PRO A 1 90 ? 1.782 -18.687 5.604 1.00 62.88 90 PRO A CA 1
ATOM 654 C C . PRO A 1 90 ? 0.686 -19.621 5.091 1.00 62.88 90 PRO A C 1
ATOM 656 O O . PRO A 1 90 ? 0.388 -20.653 5.702 1.00 62.88 90 PRO A O 1
ATOM 659 N N . SER A 1 91 ? 0.026 -19.223 4.003 1.00 57.19 91 SER A N 1
ATOM 660 C CA . SER A 1 91 ? -0.814 -20.145 3.250 1.00 57.19 91 SER A CA 1
ATOM 661 C C . SER A 1 91 ? 0.067 -21.319 2.841 1.00 57.19 91 SER A C 1
ATOM 663 O O . SER A 1 91 ? 1.229 -21.127 2.495 1.00 57.19 91 SER A O 1
ATOM 665 N N . SER A 1 92 ? -0.477 -22.530 2.912 1.00 53.12 92 SER A N 1
ATOM 666 C CA . SER A 1 92 ? 0.200 -23.826 2.754 1.00 53.12 92 SER A CA 1
ATOM 667 C C . SER A 1 92 ? 0.904 -24.078 1.404 1.00 53.12 92 SER A C 1
ATOM 669 O O . SER A 1 92 ? 1.162 -25.228 1.063 1.00 53.12 92 SER A O 1
ATOM 671 N N . GLU A 1 93 ? 1.198 -23.036 0.634 1.00 53.41 93 GLU A N 1
ATOM 672 C CA . GLU A 1 93 ? 1.927 -23.062 -0.633 1.00 53.41 93 GLU A CA 1
ATOM 673 C C . GLU A 1 93 ? 3.371 -22.545 -0.495 1.00 53.41 93 GLU A C 1
ATOM 675 O O . GLU A 1 93 ? 4.209 -22.868 -1.334 1.00 53.41 93 GLU A O 1
ATOM 680 N N . GLU A 1 94 ? 3.714 -21.846 0.593 1.00 50.81 94 GLU A N 1
ATOM 681 C CA . GLU A 1 94 ? 5.095 -21.448 0.885 1.00 50.81 94 GLU A CA 1
ATOM 682 C C . GLU A 1 94 ? 5.727 -22.432 1.878 1.00 50.81 94 GLU A C 1
ATOM 684 O O . GLU A 1 94 ? 5.231 -22.664 2.982 1.00 50.81 94 GLU A O 1
ATOM 689 N N . GLY A 1 95 ? 6.800 -23.083 1.428 1.00 43.50 95 GLY A N 1
ATOM 690 C CA . GLY A 1 95 ? 7.434 -24.231 2.066 1.00 43.50 95 GLY A CA 1
ATOM 691 C C . GLY A 1 95 ? 7.743 -24.075 3.560 1.00 43.50 95 GLY A C 1
ATOM 692 O O . GLY A 1 95 ? 8.118 -23.022 4.064 1.00 43.50 95 GLY A O 1
ATOM 693 N N . ALA A 1 96 ? 7.616 -25.205 4.252 1.00 48.12 96 ALA A N 1
ATOM 694 C CA . ALA A 1 96 ? 7.817 -25.390 5.678 1.00 48.12 96 ALA A CA 1
ATOM 695 C C . ALA A 1 96 ? 9.117 -24.768 6.234 1.00 48.12 96 ALA A C 1
ATOM 697 O O . ALA A 1 96 ? 10.208 -25.318 6.089 1.00 48.12 96 ALA A O 1
ATOM 698 N N . GLY A 1 97 ? 8.958 -23.694 7.004 1.00 41.59 97 GLY A N 1
ATOM 699 C CA . GLY A 1 97 ? 9.838 -23.307 8.102 1.00 41.59 97 GLY A CA 1
ATOM 700 C C . GLY A 1 97 ? 8.961 -23.080 9.330 1.00 41.59 97 GLY A C 1
ATOM 701 O O . GLY A 1 97 ? 7.966 -22.368 9.241 1.00 41.59 97 GLY A O 1
ATOM 702 N N . GLY A 1 98 ? 9.260 -23.736 10.453 1.00 39.88 98 GLY A N 1
ATOM 703 C CA . GLY A 1 98 ? 8.449 -23.691 11.675 1.00 39.88 98 GLY A CA 1
ATOM 704 C C . GLY A 1 98 ? 8.388 -22.300 12.310 1.00 39.88 98 GLY A C 1
ATOM 705 O O . GLY A 1 98 ? 9.075 -22.038 13.293 1.00 39.88 98 GLY A O 1
ATOM 706 N N . GLY A 1 99 ? 7.561 -21.411 11.764 1.00 44.84 99 GLY A N 1
ATOM 707 C CA . GLY A 1 99 ? 7.206 -20.143 12.382 1.00 44.84 99 GLY A CA 1
ATOM 708 C C . GLY A 1 99 ? 6.233 -20.395 13.525 1.00 44.84 99 GLY A C 1
ATOM 709 O O . GLY A 1 99 ? 5.163 -20.969 13.322 1.00 44.84 99 GLY A O 1
ATOM 710 N N . GLN A 1 100 ? 6.604 -19.985 14.740 1.00 50.41 100 GLN A N 1
ATOM 711 C CA . GLN A 1 100 ? 5.666 -19.892 15.856 1.00 50.41 100 GLN A CA 1
ATOM 712 C C . GLN A 1 100 ? 4.405 -19.165 15.386 1.00 50.41 100 GLN A C 1
ATOM 714 O O . GLN A 1 100 ? 4.491 -18.055 14.867 1.00 50.41 100 GLN A O 1
ATOM 719 N N . GLN A 1 101 ? 3.247 -19.788 15.601 1.00 50.62 101 GLN A N 1
ATOM 720 C CA . GLN A 1 101 ? 1.941 -19.153 15.479 1.00 50.62 101 GLN A CA 1
ATOM 721 C C . GLN A 1 101 ? 1.987 -17.847 16.285 1.00 50.62 101 GLN A C 1
ATOM 723 O O . GLN A 1 101 ? 2.045 -17.873 17.516 1.00 50.62 101 GLN A O 1
ATOM 728 N N . SER A 1 102 ? 2.094 -16.707 15.600 1.00 60.16 102 SER A N 1
ATOM 729 C CA . SER A 1 102 ? 2.273 -15.425 16.265 1.00 60.16 102 SER A CA 1
ATOM 730 C C . SER A 1 102 ? 0.941 -15.050 16.900 1.00 60.16 102 SER A C 1
ATOM 732 O O . SER A 1 102 ? -0.046 -14.743 16.231 1.00 60.16 102 SER A O 1
ATOM 734 N N . ASN A 1 103 ? 0.887 -15.162 18.228 1.00 72.75 103 ASN A N 1
ATOM 735 C CA . ASN A 1 103 ? -0.261 -14.715 19.000 1.00 72.75 103 ASN A CA 1
ATOM 736 C C . ASN A 1 103 ? -0.572 -13.259 18.629 1.00 72.75 103 ASN A C 1
ATOM 738 O O . ASN A 1 103 ? 0.340 -12.439 18.496 1.00 72.75 103 ASN A O 1
ATOM 742 N N . ALA A 1 104 ? -1.857 -12.945 18.460 1.00 79.88 104 ALA A N 1
ATOM 743 C CA . ALA A 1 104 ? -2.281 -11.590 18.141 1.00 79.88 104 ALA A CA 1
ATOM 744 C C . ALA A 1 104 ? -1.757 -10.621 19.212 1.00 79.88 104 ALA A C 1
ATOM 746 O O . ALA A 1 104 ? -2.005 -10.798 20.405 1.00 79.88 104 ALA A O 1
ATOM 747 N N . THR A 1 105 ? -1.006 -9.616 18.776 1.00 87.75 105 THR A N 1
ATOM 748 C CA . THR A 1 105 ? -0.456 -8.572 19.637 1.00 87.75 105 THR A CA 1
ATOM 749 C C . THR A 1 105 ? -1.470 -7.443 19.717 1.00 87.75 105 THR A C 1
ATOM 751 O O . THR A 1 105 ? -1.885 -6.912 18.686 1.00 87.75 105 THR A O 1
ATOM 754 N N . ALA A 1 106 ? -1.889 -7.080 20.928 1.00 86.56 106 ALA A N 1
ATOM 755 C CA . ALA A 1 106 ? -2.745 -5.916 21.120 1.00 86.56 106 ALA A CA 1
ATOM 756 C C . ALA A 1 106 ? -1.968 -4.650 20.733 1.00 86.56 106 ALA A C 1
ATOM 758 O O . ALA A 1 106 ? -0.878 -4.418 21.255 1.00 86.56 106 ALA A O 1
ATOM 759 N N . LEU A 1 107 ? -2.517 -3.865 19.805 1.00 88.88 107 LEU A N 1
ATOM 760 C CA . LEU A 1 107 ? -1.953 -2.578 19.402 1.00 88.88 107 LEU A CA 1
ATOM 761 C C . LEU A 1 107 ? -2.420 -1.485 20.357 1.00 88.88 107 LEU A C 1
ATOM 763 O O . LEU A 1 107 ? -1.607 -0.779 20.942 1.00 88.88 107 LEU A O 1
ATOM 767 N N . ASP A 1 108 ? -3.738 -1.376 20.521 1.00 92.50 108 ASP A N 1
ATOM 768 C CA . ASP A 1 108 ? -4.368 -0.412 21.412 1.00 92.50 108 ASP A CA 1
ATOM 769 C C . ASP A 1 108 ? -5.785 -0.876 21.783 1.00 92.50 108 ASP A C 1
ATOM 771 O O . ASP A 1 108 ? -6.436 -1.616 21.038 1.00 92.50 108 ASP A O 1
ATOM 775 N N . CYS A 1 109 ? -6.267 -0.454 22.948 1.00 92.31 109 CYS A N 1
ATOM 776 C CA . CYS A 1 109 ? -7.575 -0.806 23.483 1.00 92.31 109 CYS A CA 1
ATOM 777 C C . CYS A 1 109 ? -8.212 0.399 24.169 1.00 92.31 109 CYS A C 1
ATOM 779 O O . CYS A 1 109 ? -7.614 1.029 25.037 1.00 92.31 109 CYS A O 1
ATOM 781 N N . GLN A 1 110 ? -9.484 0.638 23.873 1.00 93.69 110 GLN A N 1
ATOM 782 C CA . GLN A 1 110 ? -10.267 1.711 24.470 1.00 93.69 110 GLN A CA 1
ATOM 783 C C . GLN A 1 110 ? -11.632 1.220 24.948 1.00 93.69 110 GLN A C 1
ATOM 785 O O . GLN A 1 110 ? -12.168 0.214 24.480 1.00 93.69 110 GLN A O 1
ATOM 790 N N . VAL A 1 111 ? -12.192 1.931 25.923 1.00 93.25 111 VAL A N 1
ATOM 791 C CA . VAL A 1 111 ? -13.539 1.668 26.432 1.00 93.25 111 VAL A CA 1
ATOM 792 C C . VAL A 1 111 ? -14.521 2.558 25.681 1.00 93.25 111 VAL A C 1
ATOM 794 O O . VAL A 1 111 ? -14.369 3.777 25.670 1.00 93.25 111 VAL A O 1
ATOM 797 N N . VAL A 1 112 ? -15.542 1.953 25.076 1.00 92.25 112 VAL A N 1
ATOM 798 C CA . VAL A 1 112 ? -16.547 2.647 24.261 1.00 92.25 112 VAL A CA 1
ATOM 799 C C . VAL A 1 112 ? -17.903 2.522 24.939 1.00 92.25 112 VAL A C 1
ATOM 801 O O . VAL A 1 112 ? -18.325 1.428 25.307 1.00 92.25 112 VAL A O 1
ATOM 804 N N . SER A 1 113 ? -18.597 3.643 25.117 1.00 90.69 113 SER A N 1
ATOM 805 C CA . SER A 1 113 ? -19.956 3.660 25.668 1.00 90.69 113 SER A CA 1
ATOM 806 C C . SER A 1 113 ? -20.960 3.914 24.551 1.00 90.69 113 SER A C 1
ATOM 808 O O . SER A 1 113 ? -20.911 4.967 23.917 1.00 90.69 113 SER A O 1
ATOM 810 N N . LEU A 1 114 ? -21.876 2.973 24.326 1.00 90.25 114 LEU A N 1
ATOM 811 C CA . LEU A 1 114 ? -22.927 3.084 23.312 1.00 90.25 114 LEU A CA 1
ATOM 812 C C . LEU A 1 114 ? -24.290 3.217 23.984 1.00 90.25 114 LEU A C 1
ATOM 814 O O . LEU A 1 114 ? -24.579 2.561 24.986 1.00 90.25 114 LEU A O 1
ATOM 818 N N . LYS A 1 115 ? -25.150 4.064 23.422 1.00 87.88 115 LYS A N 1
ATOM 819 C CA . LYS A 1 115 ? -26.574 4.114 23.774 1.00 87.88 115 LYS A CA 1
ATOM 820 C C . LYS A 1 115 ? -27.336 3.049 22.967 1.00 87.88 115 LYS A C 1
ATOM 822 O O . LYS A 1 115 ? -26.844 2.633 21.916 1.00 87.88 115 LYS A O 1
ATOM 827 N N . PRO A 1 116 ? -28.535 2.631 23.406 1.00 85.62 116 PRO A N 1
ATOM 828 C CA . PRO A 1 116 ? -29.381 1.758 22.595 1.00 85.62 116 PRO A CA 1
ATOM 829 C C . PRO A 1 116 ? -29.651 2.392 21.223 1.00 85.62 116 PRO A C 1
ATOM 831 O O . PRO A 1 116 ? -29.941 3.590 21.163 1.00 85.62 116 PRO A O 1
ATOM 834 N N . ASN A 1 117 ? -29.570 1.600 20.150 1.00 87.44 117 ASN A N 1
ATOM 835 C CA . ASN A 1 117 ? -29.803 2.050 18.771 1.00 87.44 117 ASN A CA 1
ATOM 836 C C . ASN A 1 117 ? -28.939 3.265 18.368 1.00 87.44 117 ASN A C 1
ATOM 838 O O . ASN A 1 117 ? -29.441 4.258 17.835 1.00 87.44 117 ASN A O 1
ATOM 842 N N . SER A 1 118 ? -27.642 3.224 18.686 1.00 89.06 118 SER A N 1
ATOM 843 C CA . SER A 1 118 ? -26.700 4.306 18.384 1.00 89.06 118 SER A CA 1
ATOM 844 C C . SER A 1 118 ? -25.391 3.789 17.801 1.00 89.06 118 SER A C 1
ATOM 846 O O . SER A 1 118 ? -25.015 2.630 17.987 1.00 89.06 118 SER A O 1
ATOM 848 N N . THR A 1 119 ? -24.694 4.677 17.099 1.00 91.38 119 THR A N 1
ATOM 849 C CA . THR A 1 119 ? -23.348 4.452 16.579 1.00 91.38 119 THR A CA 1
ATOM 850 C C . THR A 1 119 ? -22.354 5.398 17.245 1.00 91.38 119 THR A C 1
ATOM 852 O O . THR A 1 119 ? -22.710 6.495 17.680 1.00 91.38 119 THR A O 1
ATOM 855 N N . ALA A 1 120 ? -21.096 4.974 17.321 1.00 91.88 120 ALA A N 1
ATOM 856 C CA . ALA A 1 120 ? -19.972 5.803 17.722 1.00 91.88 120 ALA A CA 1
ATOM 857 C C . ALA A 1 120 ? -18.816 5.617 16.742 1.00 91.88 120 ALA A C 1
ATOM 859 O O . ALA A 1 120 ? -18.480 4.489 16.377 1.00 91.88 120 ALA A O 1
ATOM 860 N N . ASN A 1 121 ? -18.185 6.726 16.367 1.00 93.81 121 ASN A N 1
ATOM 861 C CA . ASN A 1 121 ? -16.941 6.700 15.612 1.00 93.81 121 ASN A CA 1
ATOM 862 C C . ASN A 1 121 ? -15.792 6.558 16.601 1.00 93.81 121 ASN A C 1
ATOM 864 O O . ASN A 1 121 ? -15.704 7.304 17.578 1.00 93.81 121 ASN A O 1
ATOM 868 N N . VAL A 1 122 ? -14.927 5.591 16.342 1.00 93.88 122 VAL A N 1
ATOM 869 C CA . VAL A 1 122 ? -13.836 5.220 17.229 1.00 93.88 122 VAL A CA 1
ATOM 870 C C . VAL A 1 122 ? -12.545 5.223 16.429 1.00 93.88 122 VAL A C 1
ATOM 872 O O . VAL A 1 122 ? -12.483 4.618 15.358 1.00 93.88 122 VAL A O 1
ATOM 875 N N . SER A 1 123 ? -11.527 5.915 16.939 1.00 93.81 123 SER A N 1
ATOM 876 C CA . SER A 1 123 ? -10.233 6.057 16.274 1.00 93.81 123 SER A CA 1
ATOM 877 C C . SER A 1 123 ? -9.069 5.632 17.163 1.00 93.81 123 SER A C 1
ATOM 879 O O . SER A 1 123 ? -9.096 5.842 18.375 1.00 93.81 123 SER A O 1
ATOM 881 N N . PHE A 1 124 ? -8.035 5.073 16.541 1.00 92.69 124 PHE A N 1
ATOM 882 C CA . PHE A 1 124 ? -6.731 4.782 17.132 1.00 92.69 124 PHE A CA 1
ATOM 883 C C . PHE A 1 124 ? -5.685 5.621 16.394 1.00 92.69 124 PHE A C 1
ATOM 885 O O . PHE A 1 124 ? -5.504 5.429 15.198 1.00 92.69 124 PHE A O 1
ATOM 892 N N . ASP A 1 125 ? -5.032 6.576 17.062 1.00 85.69 125 ASP A N 1
ATOM 893 C CA . ASP A 1 125 ? -4.205 7.605 16.397 1.00 85.69 125 ASP A CA 1
ATOM 894 C C . ASP A 1 125 ? -2.737 7.210 16.156 1.00 85.69 125 ASP A C 1
ATOM 896 O O . ASP A 1 125 ? -1.994 7.954 15.512 1.00 85.69 125 ASP A O 1
ATOM 900 N N . ARG A 1 126 ? -2.280 6.082 16.712 1.00 82.06 126 ARG A N 1
ATOM 901 C CA . ARG A 1 126 ? -0.873 5.655 16.655 1.00 82.06 126 ARG A CA 1
ATOM 902 C C . ARG A 1 126 ? -0.738 4.146 16.505 1.00 82.06 126 ARG A C 1
ATOM 904 O O . ARG A 1 126 ? -0.193 3.474 17.377 1.00 82.06 126 ARG A O 1
ATOM 911 N N . LEU A 1 127 ? -1.232 3.609 15.395 1.00 84.69 127 LEU A N 1
ATOM 912 C CA . LEU A 1 127 ? -0.957 2.215 15.071 1.00 84.69 127 LEU A CA 1
ATOM 913 C C . LEU A 1 127 ? 0.471 2.073 14.551 1.00 84.69 127 LEU A C 1
ATOM 915 O O . LEU A 1 127 ? 0.788 2.517 13.450 1.00 84.69 127 LEU A O 1
ATOM 919 N N . SER A 1 128 ? 1.317 1.427 15.345 1.00 81.56 128 SER A N 1
ATOM 920 C CA . SER A 1 128 ? 2.655 1.007 14.934 1.00 81.56 128 SER A CA 1
ATOM 921 C C . SER A 1 128 ? 2.701 -0.515 14.801 1.00 81.56 128 SER A C 1
ATOM 923 O O . SER A 1 128 ? 2.052 -1.211 15.588 1.00 81.56 128 SER A O 1
ATOM 925 N N . PRO A 1 129 ? 3.457 -1.054 13.831 1.00 81.31 129 PRO A N 1
ATOM 926 C CA . PRO A 1 129 ? 3.598 -2.493 13.701 1.00 81.31 129 PRO A CA 1
ATOM 927 C C . PRO A 1 129 ? 4.291 -3.086 14.939 1.00 81.31 129 PRO A C 1
ATOM 929 O O . PRO A 1 129 ? 5.201 -2.459 15.498 1.00 81.31 129 PRO A O 1
ATOM 932 N N . PRO A 1 130 ? 3.919 -4.306 15.368 1.00 80.00 130 PRO A N 1
ATOM 933 C CA . PRO A 1 130 ? 4.599 -4.989 16.461 1.00 80.00 130 PRO A CA 1
ATOM 934 C C . PRO A 1 130 ? 6.110 -5.078 16.213 1.00 80.00 130 PRO A C 1
ATOM 936 O O . PRO A 1 130 ? 6.544 -5.498 15.141 1.00 80.00 130 PRO A O 1
ATOM 939 N N . ASN A 1 131 ? 6.910 -4.689 17.211 1.00 81.06 131 ASN A N 1
ATOM 940 C CA . ASN A 1 131 ? 8.379 -4.660 17.160 1.00 81.06 131 ASN A CA 1
ATOM 941 C C . ASN A 1 131 ? 8.977 -3.808 16.027 1.00 81.06 131 ASN A C 1
ATOM 943 O O . ASN A 1 131 ? 10.131 -4.020 15.661 1.00 81.06 131 ASN A O 1
ATOM 947 N N . ASN A 1 132 ? 8.216 -2.859 15.471 1.00 79.00 132 ASN A N 1
ATOM 948 C CA . ASN A 1 132 ? 8.608 -2.107 14.283 1.00 79.00 132 ASN A CA 1
ATOM 949 C C . ASN A 1 132 ? 9.030 -3.031 13.127 1.00 79.00 132 ASN A C 1
ATOM 951 O O . ASN A 1 132 ? 10.010 -2.744 12.454 1.00 79.00 132 ASN A O 1
ATOM 955 N N . ALA A 1 133 ? 8.351 -4.155 12.909 1.00 84.31 133 ALA A N 1
ATOM 956 C CA . ALA A 1 133 ? 8.649 -5.028 11.776 1.00 84.31 133 ALA A CA 1
ATOM 957 C C . ALA A 1 133 ? 7.859 -4.619 10.519 1.00 84.31 133 ALA A C 1
ATOM 959 O O . ALA A 1 133 ? 6.744 -4.100 10.609 1.00 84.31 133 ALA A O 1
ATOM 960 N N . THR A 1 134 ? 8.452 -4.846 9.347 1.00 89.62 134 THR A N 1
ATOM 961 C CA . THR A 1 134 ? 7.783 -4.745 8.043 1.00 89.62 134 THR A CA 1
ATOM 962 C C . THR A 1 134 ? 7.111 -6.072 7.680 1.00 89.62 134 THR A C 1
ATOM 964 O O . THR A 1 134 ? 7.305 -7.094 8.343 1.00 89.62 134 THR A O 1
ATOM 967 N N . GLY A 1 135 ? 6.299 -6.059 6.626 1.00 89.38 135 GLY A N 1
ATOM 968 C CA . GLY A 1 135 ? 5.634 -7.231 6.071 1.00 89.38 135 GLY A CA 1
ATOM 969 C C . GLY A 1 135 ? 4.113 -7.160 6.159 1.00 89.38 135 GLY A C 1
ATOM 970 O O . GLY A 1 135 ? 3.518 -6.123 6.454 1.00 89.38 135 GLY A O 1
ATOM 971 N N . LYS A 1 136 ? 3.474 -8.293 5.872 1.00 91.50 136 LYS A N 1
ATOM 972 C CA . LYS A 1 136 ? 2.017 -8.430 5.837 1.00 91.50 136 LYS A CA 1
ATOM 973 C C . LYS A 1 136 ? 1.458 -8.647 7.245 1.00 91.50 136 LYS A C 1
ATOM 975 O O . LYS A 1 136 ? 1.969 -9.482 7.991 1.00 91.50 136 LYS A O 1
ATOM 980 N N . TYR A 1 137 ? 0.392 -7.932 7.592 1.00 90.81 137 TYR A N 1
ATOM 981 C CA . TYR A 1 137 ? -0.293 -8.028 8.883 1.00 90.81 137 TYR A CA 1
ATOM 982 C C . TYR A 1 137 ? -1.809 -8.068 8.705 1.00 90.81 137 TYR A C 1
ATOM 984 O O . TYR A 1 137 ? -2.373 -7.313 7.920 1.00 90.81 137 TYR A O 1
ATOM 992 N N . ASP A 1 138 ? -2.478 -8.905 9.491 1.00 92.19 138 ASP A N 1
ATOM 993 C CA . ASP A 1 138 ? -3.921 -8.832 9.693 1.00 92.19 138 ASP A CA 1
ATOM 994 C C . ASP A 1 138 ? -4.202 -7.953 10.914 1.00 92.19 138 ASP A C 1
ATOM 996 O O . ASP A 1 138 ? -3.861 -8.307 12.050 1.00 92.19 138 ASP A O 1
ATOM 1000 N N . ILE A 1 139 ? -4.871 -6.829 10.687 1.00 92.50 139 ILE A N 1
ATOM 1001 C CA . ILE A 1 139 ? -5.386 -5.952 11.733 1.00 92.50 139 ILE A CA 1
ATOM 1002 C C . ILE A 1 139 ? -6.804 -6.391 12.062 1.00 92.50 139 ILE A C 1
ATOM 1004 O O . ILE A 1 139 ? -7.688 -6.369 11.211 1.00 92.50 139 ILE A O 1
ATOM 1008 N N . SER A 1 140 ? -7.017 -6.821 13.301 1.00 93.19 140 SER A N 1
ATOM 1009 C CA . SER A 1 140 ? -8.307 -7.284 13.804 1.00 93.19 140 SER A CA 1
ATOM 1010 C C . SER A 1 140 ? -8.851 -6.321 14.850 1.00 93.19 140 SER A C 1
ATOM 1012 O O . SER A 1 140 ? -8.304 -6.199 15.950 1.00 93.19 140 SER A O 1
ATOM 1014 N N . LEU A 1 141 ? -9.960 -5.681 14.507 1.00 94.44 141 LEU A N 1
ATOM 1015 C CA . LEU A 1 141 ? -10.791 -4.889 15.398 1.00 94.44 141 LEU A CA 1
ATOM 1016 C C . LEU A 1 141 ? -11.756 -5.825 16.114 1.00 94.44 141 LEU A C 1
ATOM 1018 O O . LEU A 1 141 ? -12.492 -6.572 15.472 1.00 94.44 141 LEU A O 1
ATOM 1022 N N . VAL A 1 142 ? -11.730 -5.823 17.444 1.00 93.50 142 VAL A N 1
ATOM 1023 C CA . VAL A 1 142 ? -12.525 -6.738 18.268 1.00 93.50 142 VAL A CA 1
ATOM 1024 C C . VAL A 1 142 ? -13.267 -5.945 19.326 1.00 93.50 142 VAL A C 1
ATOM 1026 O O . VAL A 1 142 ? -12.654 -5.261 20.148 1.00 93.50 142 VAL A O 1
ATOM 1029 N N . LEU A 1 143 ? -14.590 -6.081 19.329 1.00 92.12 143 LEU A N 1
ATOM 1030 C CA . LEU A 1 143 ? -15.462 -5.522 20.349 1.00 92.12 143 LEU A CA 1
ATOM 1031 C C . LEU A 1 143 ? -15.920 -6.620 21.311 1.00 92.12 143 LEU A C 1
ATOM 1033 O O . LEU A 1 143 ? -16.427 -7.663 20.891 1.00 92.12 143 LEU A O 1
ATOM 1037 N N . ARG A 1 144 ? -15.768 -6.374 22.611 1.00 91.75 144 ARG A N 1
ATOM 1038 C CA . ARG A 1 144 ? -16.158 -7.295 23.682 1.00 91.75 144 ARG A CA 1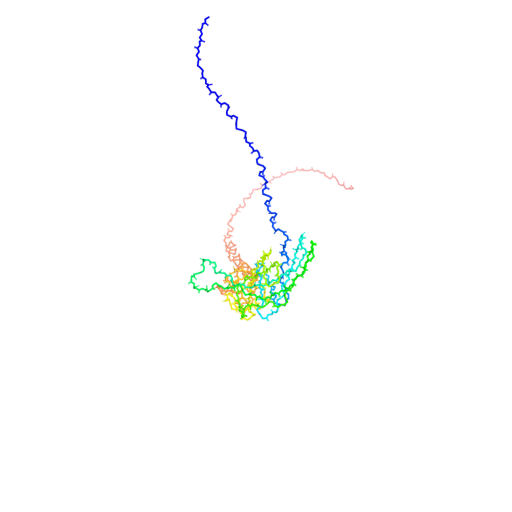
ATOM 1039 C C . ARG A 1 144 ? -17.224 -6.700 24.585 1.00 91.75 144 ARG A C 1
ATOM 1041 O O . ARG A 1 144 ? -17.279 -5.486 24.790 1.00 91.75 144 ARG A O 1
ATOM 1048 N N . SER A 1 145 ? -18.030 -7.581 25.172 1.00 89.94 145 SER A N 1
ATOM 1049 C CA . SER A 1 145 ? -19.189 -7.212 25.988 1.00 89.94 145 SER A CA 1
ATOM 1050 C C . SER A 1 145 ? -18.865 -6.479 27.290 1.00 89.94 145 SER A C 1
ATOM 1052 O O . SER A 1 145 ? -19.765 -5.861 27.857 1.00 89.94 145 SER A O 1
ATOM 1054 N N . ARG A 1 146 ? -17.620 -6.534 27.790 1.00 89.38 146 ARG A N 1
ATOM 1055 C CA . ARG A 1 146 ? -17.201 -5.839 29.020 1.00 89.38 146 ARG A CA 1
ATOM 1056 C C . ARG A 1 146 ? -15.751 -5.339 28.938 1.00 89.38 146 ARG A C 1
ATOM 1058 O O . ARG A 1 146 ? -14.946 -5.910 28.209 1.00 89.38 146 ARG A O 1
ATOM 1065 N N . PRO A 1 147 ? -15.374 -4.317 29.725 1.00 88.12 147 PRO A N 1
ATOM 1066 C CA . PRO A 1 147 ? -13.976 -3.958 29.950 1.00 88.12 147 PRO A CA 1
ATOM 1067 C C . PRO A 1 147 ? -13.148 -5.127 30.500 1.00 88.12 147 PRO A C 1
ATOM 1069 O O . PRO A 1 147 ? -13.572 -5.809 31.432 1.00 88.12 147 PRO A O 1
ATOM 1072 N N . ASN A 1 148 ? -11.946 -5.312 29.953 1.00 83.94 148 ASN A N 1
ATOM 1073 C CA . ASN A 1 148 ? -10.957 -6.325 30.338 1.00 83.94 148 ASN A CA 1
ATOM 1074 C C . ASN A 1 148 ? -11.427 -7.785 30.199 1.00 83.94 148 ASN A C 1
ATOM 1076 O O . ASN A 1 148 ? -10.947 -8.657 30.923 1.00 83.94 148 ASN A O 1
ATOM 1080 N N . GLY A 1 149 ? -12.359 -8.071 29.284 1.00 78.88 149 GLY A N 1
ATOM 1081 C CA . GLY A 1 149 ? -12.817 -9.437 29.031 1.00 78.88 149 GLY A CA 1
ATOM 1082 C C . GLY A 1 149 ? -14.202 -9.524 28.399 1.00 78.88 149 GLY A C 1
ATOM 1083 O O . GLY A 1 149 ? -14.634 -8.640 27.671 1.00 78.88 149 GLY A O 1
ATOM 1084 N N . GLY A 1 150 ? -14.899 -10.625 28.670 1.00 86.50 150 GLY A N 1
ATOM 1085 C CA . GLY A 1 150 ? -16.224 -10.893 28.115 1.00 86.50 150 GLY A CA 1
ATOM 1086 C C . GLY A 1 150 ? -16.205 -11.474 26.701 1.00 86.50 150 GLY A C 1
ATOM 1087 O O . GLY A 1 150 ? -15.155 -11.624 26.060 1.00 86.50 150 GLY A O 1
ATOM 1088 N N . ASP A 1 151 ? -17.405 -11.821 26.252 1.00 89.88 151 ASP A N 1
ATOM 1089 C CA . ASP A 1 151 ? -17.654 -12.446 24.959 1.00 89.88 151 ASP A CA 1
ATOM 1090 C C . ASP A 1 151 ? -17.371 -11.468 23.816 1.00 89.88 151 ASP A C 1
ATOM 1092 O O . ASP A 1 151 ? -17.587 -10.257 23.938 1.00 89.88 151 ASP A O 1
ATOM 1096 N N . VAL A 1 152 ? -16.854 -12.002 22.710 1.00 90.69 152 VAL A N 1
ATOM 1097 C CA . VAL A 1 152 ? -16.651 -11.237 21.477 1.00 90.69 152 VAL A CA 1
ATOM 1098 C C . VAL A 1 152 ? -18.012 -11.032 20.826 1.00 90.69 152 VAL A C 1
ATOM 1100 O O . VAL A 1 152 ? -18.670 -12.007 20.481 1.00 90.69 152 VAL A O 1
ATOM 1103 N N . LEU A 1 153 ? -18.414 -9.772 20.672 1.00 90.12 153 LEU A N 1
ATOM 1104 C CA . LEU A 1 153 ? -19.703 -9.399 20.084 1.00 90.12 153 LEU A CA 1
ATOM 1105 C C . LEU A 1 153 ? -19.584 -9.118 18.588 1.00 90.12 153 LEU A C 1
ATOM 1107 O O . LEU A 1 153 ? -20.458 -9.474 17.811 1.00 90.12 153 LEU A O 1
ATOM 1111 N N . ALA A 1 154 ? -18.488 -8.479 18.186 1.00 90.44 154 ALA A N 1
ATOM 1112 C CA . ALA A 1 154 ? -18.206 -8.170 16.794 1.00 90.44 154 ALA A CA 1
ATOM 1113 C C . ALA A 1 154 ? -16.700 -8.201 16.552 1.00 90.44 154 ALA A C 1
ATOM 1115 O O . ALA A 1 154 ? -15.907 -7.803 17.413 1.00 90.44 154 ALA A O 1
ATOM 1116 N N . ASN A 1 155 ? -16.309 -8.641 15.361 1.00 92.88 155 ASN A N 1
ATOM 1117 C CA . ASN A 1 155 ? -14.954 -8.496 14.868 1.00 92.88 155 ASN A CA 1
ATOM 1118 C C . ASN A 1 155 ? -14.950 -8.037 13.407 1.00 92.88 155 ASN A C 1
ATOM 1120 O O . ASN A 1 155 ? -15.895 -8.263 12.655 1.00 92.88 155 ASN A O 1
ATOM 1124 N N . ASN A 1 156 ? -13.877 -7.366 13.019 1.00 94.00 156 ASN A N 1
ATOM 1125 C CA . ASN A 1 156 ? -13.585 -7.039 11.634 1.00 94.00 156 ASN A CA 1
ATOM 1126 C C . ASN A 1 156 ? -12.076 -7.185 11.434 1.00 94.00 156 ASN A C 1
ATOM 1128 O O . ASN A 1 156 ? -11.303 -6.728 12.276 1.00 94.00 156 ASN A O 1
ATOM 1132 N N . THR A 1 157 ? -11.663 -7.857 10.364 1.00 93.19 157 THR A N 1
ATOM 1133 C CA . THR A 1 157 ? -10.249 -8.085 10.069 1.00 93.19 157 THR A CA 1
ATOM 1134 C C . THR A 1 157 ? -9.932 -7.568 8.677 1.00 93.19 157 THR A C 1
ATOM 1136 O O . THR A 1 157 ? -10.583 -7.948 7.708 1.00 93.19 157 THR A O 1
ATOM 1139 N N . THR A 1 158 ? -8.897 -6.742 8.589 1.00 91.94 158 THR A N 1
ATOM 1140 C CA . THR A 1 158 ? -8.360 -6.195 7.340 1.00 91.94 158 THR A CA 1
ATOM 1141 C C . THR A 1 158 ? -6.879 -6.520 7.241 1.00 91.94 158 THR A C 1
ATOM 1143 O O . THR A 1 158 ? -6.179 -6.477 8.253 1.00 91.94 158 THR A O 1
ATOM 1146 N N . THR A 1 159 ? -6.386 -6.784 6.039 1.00 92.00 159 THR A N 1
ATOM 1147 C CA . THR A 1 159 ? -4.961 -7.027 5.804 1.00 92.00 159 THR A CA 1
ATOM 1148 C C . THR A 1 159 ? -4.276 -5.747 5.331 1.00 92.00 159 THR A C 1
ATOM 1150 O O . THR A 1 159 ? -4.793 -5.052 4.461 1.00 92.00 159 THR A O 1
ATOM 1153 N N . VAL A 1 160 ? -3.108 -5.454 5.899 1.00 92.25 160 VAL A N 1
ATOM 1154 C CA . VAL A 1 160 ? -2.254 -4.311 5.552 1.00 92.25 160 VAL A CA 1
ATOM 1155 C C . VAL A 1 160 ? -0.811 -4.770 5.344 1.00 92.25 160 VAL A C 1
ATOM 1157 O O . VAL A 1 160 ? -0.411 -5.838 5.819 1.00 92.25 160 VAL A O 1
ATOM 1160 N N . TRP A 1 161 ? -0.016 -3.948 4.665 1.00 92.38 161 TRP A N 1
ATOM 1161 C CA . TRP A 1 161 ? 1.401 -4.195 4.408 1.00 92.38 161 TRP A CA 1
ATOM 1162 C C . TRP A 1 161 ? 2.226 -3.061 5.005 1.00 92.38 161 TRP A C 1
ATOM 1164 O O . TRP A 1 161 ? 2.156 -1.925 4.547 1.00 92.38 161 TRP A O 1
ATOM 1174 N N . TYR A 1 162 ? 3.004 -3.360 6.042 1.00 92.62 162 TYR A N 1
ATOM 1175 C CA . TYR A 1 162 ? 3.948 -2.401 6.600 1.00 92.62 162 TYR A CA 1
ATOM 1176 C C . TYR A 1 162 ? 5.239 -2.414 5.792 1.00 92.62 162 TYR A C 1
ATOM 1178 O O . TYR A 1 162 ? 5.895 -3.449 5.688 1.00 92.62 162 TYR A O 1
ATOM 1186 N N . ILE A 1 163 ? 5.624 -1.258 5.268 1.00 93.56 163 ILE A N 1
ATOM 1187 C CA . ILE A 1 163 ? 6.824 -1.086 4.447 1.00 93.56 163 ILE A CA 1
ATOM 1188 C C . ILE A 1 163 ? 7.705 0.032 5.005 1.00 93.56 163 ILE A C 1
ATOM 1190 O O . ILE A 1 163 ? 7.232 0.967 5.660 1.00 93.56 163 ILE A O 1
ATOM 1194 N N . SER A 1 164 ? 9.008 -0.071 4.765 1.00 94.88 164 SER A N 1
ATOM 1195 C CA . SER A 1 164 ? 9.975 0.980 5.080 1.00 94.88 164 SER A CA 1
ATOM 1196 C C . SER A 1 164 ? 10.191 1.869 3.855 1.00 94.88 164 SER A C 1
ATOM 1198 O O . SER A 1 164 ? 10.198 1.383 2.732 1.00 94.88 164 SER A O 1
ATOM 1200 N N . LYS A 1 165 ? 10.407 3.175 4.051 1.00 94.69 165 LYS A N 1
ATOM 1201 C CA . LYS A 1 165 ? 10.651 4.119 2.940 1.00 94.69 165 LYS A CA 1
ATOM 1202 C C . LYS A 1 165 ? 11.917 3.803 2.137 1.00 94.69 165 LYS A C 1
ATOM 1204 O O . LYS A 1 165 ? 11.951 4.027 0.940 1.00 94.69 165 LYS A O 1
ATOM 1209 N N . SER A 1 166 ? 12.949 3.303 2.814 1.00 95.94 166 SER A N 1
ATOM 1210 C CA . SER A 1 166 ? 14.234 2.927 2.215 1.00 95.94 166 SER A CA 1
ATOM 1211 C C . SER A 1 166 ? 14.333 1.435 1.883 1.00 95.94 166 SER A C 1
ATOM 1213 O O . SER A 1 166 ? 15.437 0.945 1.663 1.00 95.94 166 SER A O 1
ATOM 1215 N N . GLY A 1 167 ? 13.234 0.691 2.020 1.00 94.75 167 GLY A N 1
ATOM 1216 C CA . GLY A 1 167 ? 13.172 -0.693 1.564 1.00 94.75 167 GLY A CA 1
ATOM 1217 C C . GLY A 1 167 ? 12.980 -0.744 0.055 1.00 94.75 167 GLY A C 1
ATOM 1218 O O . GLY A 1 167 ? 12.698 0.280 -0.551 1.00 94.75 167 GLY A O 1
ATOM 1219 N N . ASP A 1 168 ? 13.120 -1.937 -0.491 1.00 96.12 168 ASP A N 1
ATOM 1220 C CA . ASP A 1 168 ? 12.910 -2.282 -1.895 1.00 96.12 168 ASP A CA 1
ATOM 1221 C C . ASP A 1 168 ? 12.217 -3.652 -1.837 1.00 96.12 168 ASP A C 1
ATOM 1223 O O . ASP A 1 168 ? 12.809 -4.631 -1.366 1.00 96.12 168 ASP A O 1
ATOM 1227 N N . VAL A 1 169 ? 10.897 -3.666 -2.036 1.00 93.50 169 VAL A N 1
ATOM 1228 C CA . VAL A 1 169 ? 10.058 -4.833 -1.714 1.00 93.50 169 VAL A CA 1
ATOM 1229 C C . VAL A 1 169 ? 10.122 -5.887 -2.816 1.00 93.50 169 VAL A C 1
ATOM 1231 O O . VAL A 1 169 ? 10.152 -7.080 -2.489 1.00 93.50 169 VAL A O 1
ATOM 1234 N N . ASP A 1 170 ? 10.191 -5.486 -4.080 1.00 95.06 170 ASP A N 1
ATOM 1235 C CA . ASP A 1 170 ? 10.296 -6.389 -5.228 1.00 95.06 170 ASP A CA 1
ATOM 1236 C C . ASP A 1 170 ? 11.729 -6.599 -5.743 1.00 95.06 170 ASP A C 1
ATOM 1238 O O . ASP A 1 170 ? 11.971 -7.563 -6.474 1.00 95.06 170 ASP A O 1
ATOM 1242 N N . ASN A 1 171 ? 12.704 -5.861 -5.209 1.00 97.00 171 ASN A N 1
ATOM 1243 C CA . ASN A 1 171 ? 14.138 -5.979 -5.486 1.00 97.00 171 ASN A CA 1
ATOM 1244 C C . ASN A 1 171 ? 14.508 -5.605 -6.922 1.00 97.00 171 ASN A C 1
ATOM 1246 O O . ASN A 1 171 ? 15.392 -6.233 -7.521 1.00 97.00 171 ASN A O 1
ATOM 1250 N N . ASP A 1 172 ? 13.840 -4.603 -7.476 1.00 96.88 172 ASP A N 1
ATOM 1251 C CA . ASP A 1 172 ? 14.100 -4.100 -8.820 1.00 96.88 172 ASP A CA 1
ATOM 1252 C C . ASP A 1 172 ? 15.179 -2.994 -8.858 1.00 96.88 172 ASP A C 1
ATOM 1254 O O . ASP A 1 172 ? 15.688 -2.641 -9.927 1.00 96.88 172 ASP A O 1
ATOM 1258 N N . GLY A 1 173 ? 15.603 -2.518 -7.680 1.00 96.50 173 GLY A N 1
ATOM 1259 C CA . GLY A 1 173 ? 16.594 -1.461 -7.505 1.00 96.50 173 GLY A CA 1
ATOM 1260 C C . GLY A 1 173 ? 16.007 -0.064 -7.287 1.00 96.50 173 GLY A C 1
ATOM 1261 O O . GLY A 1 173 ? 16.786 0.889 -7.153 1.00 96.50 173 GLY A O 1
ATOM 1262 N N . LEU A 1 174 ? 14.684 0.083 -7.229 1.00 96.44 174 LEU A N 1
ATOM 1263 C CA . LEU A 1 174 ? 13.952 1.281 -6.837 1.00 96.44 174 LEU A CA 1
ATOM 1264 C C . LEU A 1 174 ? 13.473 1.135 -5.387 1.00 96.44 174 LEU A C 1
ATOM 1266 O O . LEU A 1 174 ? 12.957 0.110 -4.965 1.00 96.44 174 LEU A O 1
ATOM 1270 N N . VAL A 1 175 ? 13.672 2.164 -4.561 1.00 96.81 175 VAL A N 1
ATOM 1271 C CA . VAL A 1 175 ? 13.202 2.097 -3.168 1.00 96.81 175 VAL A CA 1
ATOM 1272 C C . VAL A 1 175 ? 11.716 2.435 -3.077 1.00 96.81 175 VAL A C 1
ATOM 1274 O O . VAL A 1 175 ? 11.235 3.309 -3.792 1.00 96.81 175 VAL A O 1
ATOM 1277 N N . ASN A 1 176 ? 11.018 1.875 -2.089 1.00 95.69 176 ASN A N 1
ATOM 1278 C CA . ASN A 1 176 ? 9.574 2.045 -1.894 1.00 95.69 176 ASN A CA 1
ATOM 1279 C C . ASN A 1 176 ? 9.101 3.506 -1.881 1.00 95.69 176 ASN A C 1
ATOM 1281 O O . ASN A 1 176 ? 7.988 3.827 -2.295 1.00 95.69 176 ASN A O 1
ATOM 1285 N N . ALA A 1 177 ? 9.906 4.423 -1.336 1.00 95.31 177 ALA A N 1
ATOM 1286 C CA . ALA A 1 177 ? 9.562 5.844 -1.352 1.00 95.31 177 ALA A CA 1
ATOM 1287 C C . ALA A 1 177 ? 9.583 6.445 -2.766 1.00 95.31 177 ALA A C 1
ATOM 1289 O O . ALA A 1 177 ? 8.750 7.305 -3.060 1.00 95.31 177 ALA A O 1
ATOM 1290 N N . ASP A 1 178 ? 10.508 5.993 -3.611 1.00 95.75 178 ASP A N 1
ATOM 1291 C CA . ASP A 1 178 ? 10.631 6.423 -4.999 1.00 95.75 178 ASP A CA 1
ATOM 1292 C C . ASP A 1 178 ? 9.577 5.736 -5.872 1.00 95.75 178 ASP A C 1
ATOM 1294 O O . ASP A 1 178 ? 9.009 6.400 -6.735 1.00 95.75 178 ASP A O 1
ATOM 1298 N N . GLU A 1 179 ? 9.213 4.483 -5.590 1.00 96.12 179 GLU A N 1
ATOM 1299 C CA . GLU A 1 179 ? 8.075 3.819 -6.242 1.00 96.12 179 GLU A CA 1
ATOM 1300 C C . GLU A 1 179 ? 6.780 4.614 -6.046 1.00 96.12 179 GLU A C 1
ATOM 1302 O O . GLU A 1 179 ? 6.075 4.968 -6.990 1.00 96.12 179 GLU A O 1
ATOM 1307 N N . VAL A 1 180 ? 6.498 5.018 -4.803 1.00 94.56 180 VAL A N 1
ATOM 1308 C CA . VAL A 1 180 ? 5.324 5.844 -4.486 1.00 94.56 180 VAL A CA 1
ATOM 1309 C C . VAL A 1 180 ? 5.394 7.215 -5.164 1.00 94.56 180 VAL A C 1
ATOM 1311 O O . VAL A 1 180 ? 4.358 7.751 -5.562 1.00 94.56 180 VAL A O 1
ATOM 1314 N N . ALA A 1 181 ? 6.588 7.797 -5.300 1.00 94.19 181 ALA A N 1
ATOM 1315 C CA . ALA A 1 181 ? 6.779 9.091 -5.955 1.00 94.19 181 ALA A CA 1
ATOM 1316 C C . ALA A 1 181 ? 6.602 9.019 -7.482 1.00 94.19 181 ALA A C 1
ATOM 1318 O O . ALA A 1 181 ? 6.048 9.953 -8.065 1.00 94.19 181 ALA A O 1
ATOM 1319 N N . ASN A 1 182 ? 7.034 7.920 -8.104 1.00 93.69 182 ASN A N 1
ATOM 1320 C CA . ASN A 1 182 ? 6.907 7.658 -9.543 1.00 93.69 182 ASN A CA 1
ATOM 1321 C C . ASN A 1 182 ? 5.625 6.894 -9.898 1.00 93.69 182 ASN A C 1
ATOM 1323 O O . ASN A 1 182 ? 5.305 6.706 -11.068 1.00 93.69 182 ASN A O 1
ATOM 1327 N N . ASN A 1 183 ? 4.832 6.547 -8.884 1.00 93.75 183 ASN A N 1
ATOM 1328 C CA . ASN A 1 183 ? 3.556 5.868 -9.013 1.00 93.75 183 ASN A CA 1
ATOM 1329 C C . ASN A 1 183 ? 3.663 4.490 -9.688 1.00 93.75 183 ASN A C 1
ATOM 1331 O O . ASN A 1 183 ? 2.784 4.115 -10.474 1.00 93.75 183 ASN A O 1
ATOM 1335 N N . THR A 1 184 ? 4.726 3.761 -9.368 1.00 94.88 184 THR A N 1
ATOM 1336 C CA . THR A 1 184 ? 4.953 2.370 -9.763 1.00 94.88 184 THR A CA 1
ATOM 1337 C C . THR A 1 184 ? 4.365 1.412 -8.719 1.00 94.88 184 THR A C 1
ATOM 1339 O O . THR A 1 184 ? 3.835 1.849 -7.684 1.00 94.88 184 THR A O 1
ATOM 1342 N N . SER A 1 185 ? 4.327 0.117 -9.030 1.00 94.88 185 SER A N 1
ATOM 1343 C CA . SER A 1 185 ? 3.966 -0.930 -8.068 1.00 94.88 185 SER A CA 1
ATOM 1344 C C . SER A 1 185 ? 5.020 -1.003 -6.970 1.00 94.88 185 SER A C 1
ATOM 1346 O O . SER A 1 185 ? 6.153 -0.632 -7.215 1.00 94.88 185 SER A O 1
ATOM 1348 N N . ILE A 1 186 ? 4.630 -1.420 -5.760 1.00 94.62 186 ILE A N 1
ATOM 1349 C CA . ILE A 1 186 ? 5.580 -1.641 -4.654 1.00 94.62 186 ILE A CA 1
ATOM 1350 C C . ILE A 1 186 ? 6.058 -3.098 -4.612 1.00 94.62 186 ILE A C 1
ATOM 1352 O O . ILE A 1 186 ? 6.999 -3.451 -3.910 1.00 94.62 186 ILE A O 1
ATOM 1356 N N . ASP A 1 187 ? 5.333 -4.013 -5.254 1.00 92.81 187 ASP A N 1
ATOM 1357 C CA . ASP A 1 187 ? 5.637 -5.444 -5.198 1.00 92.81 187 ASP A CA 1
ATOM 1358 C C . ASP A 1 187 ? 5.761 -6.101 -6.572 1.00 92.81 187 ASP A C 1
ATOM 1360 O O . ASP A 1 187 ? 5.693 -7.331 -6.679 1.00 92.81 187 ASP A O 1
ATOM 1364 N N . MET A 1 188 ? 5.918 -5.297 -7.619 1.00 95.06 188 MET A N 1
ATOM 1365 C CA . MET A 1 188 ? 6.060 -5.756 -8.989 1.00 95.06 188 MET A CA 1
ATOM 1366 C C . MET A 1 188 ? 7.137 -4.942 -9.685 1.00 95.06 188 MET A C 1
ATOM 1368 O O . MET A 1 188 ? 6.870 -3.841 -10.139 1.00 95.06 188 MET A O 1
ATOM 1372 N N . ALA A 1 189 ? 8.283 -5.593 -9.874 1.00 97.19 189 ALA A N 1
ATOM 1373 C CA . ALA A 1 189 ? 9.510 -5.001 -10.394 1.00 97.19 189 ALA A CA 1
ATOM 1374 C C . ALA A 1 189 ? 9.415 -4.348 -11.787 1.00 97.19 189 ALA A C 1
ATOM 1376 O O . ALA A 1 189 ? 10.389 -3.771 -12.244 1.00 97.19 189 ALA A O 1
ATOM 1377 N N . ASP A 1 190 ? 8.309 -4.545 -12.501 1.00 97.69 190 ASP A N 1
ATOM 1378 C CA . ASP A 1 190 ? 8.048 -4.069 -13.861 1.00 97.69 190 ASP A CA 1
ATOM 1379 C C . ASP A 1 190 ? 6.545 -3.749 -13.923 1.00 97.69 190 ASP A C 1
ATOM 1381 O O . ASP A 1 190 ? 5.690 -4.649 -14.018 1.00 97.69 190 ASP A O 1
ATOM 1385 N N . THR A 1 191 ? 6.216 -2.470 -13.739 1.00 96.44 191 THR A N 1
ATOM 1386 C CA . THR A 1 191 ? 4.847 -1.993 -13.517 1.00 96.44 191 THR A CA 1
ATOM 1387 C C . THR A 1 191 ? 3.981 -2.117 -14.770 1.00 96.44 191 THR A C 1
ATOM 1389 O O . THR A 1 191 ? 2.789 -2.450 -14.667 1.00 96.44 191 THR A O 1
ATOM 1392 N N . ASP A 1 192 ? 4.538 -1.880 -15.956 1.00 96.81 192 ASP A N 1
ATOM 1393 C CA . ASP A 1 192 ? 3.805 -1.905 -17.226 1.00 96.81 192 ASP A CA 1
ATOM 1394 C C . ASP A 1 192 ? 3.994 -3.189 -18.053 1.00 96.81 192 ASP A C 1
ATOM 1396 O O . ASP A 1 192 ? 3.213 -3.460 -18.981 1.00 96.81 192 ASP A O 1
ATOM 1400 N N . ARG A 1 193 ? 4.908 -4.059 -17.618 1.00 97.25 193 ARG A N 1
ATOM 1401 C CA . ARG A 1 193 ? 5.164 -5.411 -18.130 1.00 97.25 193 ARG A CA 1
ATOM 1402 C C . ARG A 1 193 ? 5.712 -5.414 -19.540 1.00 97.25 193 ARG A C 1
ATOM 1404 O O . ARG A 1 193 ? 5.291 -6.225 -20.394 1.00 97.25 193 ARG A O 1
ATOM 1411 N N . ASP A 1 194 ? 6.624 -4.501 -19.801 1.00 97.69 194 ASP A N 1
ATOM 1412 C CA . ASP A 1 194 ? 7.291 -4.385 -21.081 1.00 97.69 194 ASP A CA 1
ATOM 1413 C C . ASP A 1 194 ? 8.599 -5.197 -21.158 1.00 97.69 194 ASP A C 1
ATOM 1415 O O . ASP A 1 194 ? 9.033 -5.548 -22.264 1.00 97.69 194 ASP A O 1
ATOM 1419 N N . GLY A 1 195 ? 9.117 -5.635 -20.002 1.00 96.88 195 GLY A N 1
ATOM 1420 C CA . GLY A 1 195 ? 10.355 -6.392 -19.850 1.00 96.88 195 GLY A CA 1
ATOM 1421 C C . GLY A 1 195 ? 11.552 -5.575 -19.350 1.00 96.88 195 GLY A C 1
ATOM 1422 O O . GLY A 1 195 ? 12.652 -6.138 -19.286 1.00 96.88 195 GLY A O 1
ATOM 1423 N N . LEU A 1 196 ? 11.369 -4.298 -19.018 1.00 98.06 196 LEU A N 1
ATOM 1424 C CA . LEU A 1 196 ? 12.316 -3.433 -18.324 1.00 98.06 196 LEU A CA 1
ATOM 1425 C C . LEU A 1 196 ? 11.778 -3.142 -16.920 1.00 98.06 196 LEU A C 1
ATOM 1427 O O . LEU A 1 196 ? 10.608 -2.856 -16.745 1.00 98.06 196 LEU A O 1
ATOM 1431 N N . ASN A 1 197 ? 12.628 -3.272 -15.906 1.00 98.31 197 ASN A N 1
ATOM 1432 C CA . ASN A 1 197 ? 12.200 -3.031 -14.532 1.00 98.31 197 ASN A CA 1
ATOM 1433 C C . ASN A 1 197 ? 12.137 -1.526 -14.216 1.00 98.31 197 ASN A C 1
ATOM 1435 O O . ASN A 1 197 ? 13.019 -0.785 -14.672 1.00 98.31 197 ASN A O 1
ATOM 1439 N N . ASP A 1 198 ? 11.226 -1.115 -13.330 1.00 98.00 198 ASP A N 1
ATOM 1440 C CA . ASP A 1 198 ? 10.946 0.295 -13.014 1.00 98.00 198 ASP A CA 1
ATOM 1441 C C . ASP A 1 198 ? 12.209 1.048 -12.540 1.00 98.00 198 ASP A C 1
ATOM 1443 O O . ASP A 1 198 ? 12.481 2.195 -12.920 1.00 98.00 198 ASP A O 1
ATOM 1447 N N . GLY A 1 199 ? 13.040 0.391 -11.726 1.00 97.69 199 GLY A N 1
ATOM 1448 C CA . GLY A 1 199 ? 14.334 0.903 -11.279 1.00 97.69 199 GLY A CA 1
ATOM 1449 C C . GLY A 1 199 ? 15.251 1.309 -12.444 1.00 97.69 199 GLY A C 1
ATOM 1450 O O . GLY A 1 199 ? 15.613 2.488 -12.553 1.00 97.69 199 GLY A O 1
ATOM 1451 N N . PRO A 1 200 ? 15.670 0.375 -13.319 1.00 98.12 200 PRO A N 1
ATOM 1452 C CA . PRO A 1 200 ? 16.403 0.673 -14.550 1.00 98.12 200 PRO A CA 1
ATOM 1453 C C . PRO A 1 200 ? 15.756 1.718 -15.463 1.00 98.12 200 PRO A C 1
ATOM 1455 O O . PRO A 1 200 ? 16.484 2.558 -16.010 1.00 98.12 200 PRO A O 1
ATOM 1458 N N . GLU A 1 201 ? 14.435 1.692 -15.621 1.00 98.25 201 GLU A N 1
ATOM 1459 C CA . GLU A 1 201 ? 13.696 2.676 -16.418 1.00 98.25 201 GLU A CA 1
ATOM 1460 C C . GLU A 1 201 ? 13.962 4.098 -15.941 1.00 98.25 201 GLU A C 1
ATOM 1462 O O . GLU A 1 201 ? 14.459 4.935 -16.699 1.00 98.25 201 GLU A O 1
ATOM 1467 N N . ILE A 1 202 ? 13.759 4.347 -14.647 1.00 96.88 202 ILE A N 1
ATOM 1468 C CA . ILE A 1 202 ? 13.941 5.670 -14.043 1.00 96.88 202 ILE A CA 1
ATOM 1469 C C . ILE A 1 202 ? 15.423 6.054 -13.969 1.00 96.88 202 ILE A C 1
ATOM 1471 O O . ILE A 1 202 ? 15.791 7.203 -14.222 1.00 96.88 202 ILE A O 1
ATOM 1475 N N . GLN A 1 203 ? 16.298 5.121 -13.588 1.00 96.50 203 GLN A N 1
ATOM 1476 C CA . GLN A 1 203 ? 17.682 5.449 -13.224 1.00 96.50 203 GLN A CA 1
ATOM 1477 C C . GLN A 1 203 ? 18.642 5.479 -14.417 1.00 96.50 203 GLN A C 1
ATOM 1479 O O . GLN A 1 203 ? 19.639 6.204 -14.377 1.00 96.50 203 GLN A O 1
ATOM 1484 N N . SER A 1 204 ? 18.386 4.675 -15.453 1.00 96.50 204 SER A N 1
ATOM 1485 C CA . SER A 1 204 ? 19.336 4.457 -16.555 1.00 96.50 204 SER A CA 1
ATOM 1486 C C . SER A 1 204 ? 18.774 4.830 -17.921 1.00 96.50 204 SER A C 1
ATOM 1488 O O . SER A 1 204 ? 19.504 5.403 -18.734 1.00 96.50 204 SER A O 1
ATOM 1490 N N . HIS A 1 205 ? 17.504 4.521 -18.180 1.00 96.06 205 HIS A N 1
ATOM 1491 C CA . HIS A 1 205 ? 16.917 4.660 -19.514 1.00 96.06 205 HIS A CA 1
ATOM 1492 C C . HIS A 1 205 ? 16.096 5.940 -19.690 1.00 96.06 205 HIS A C 1
ATOM 1494 O O . HIS A 1 20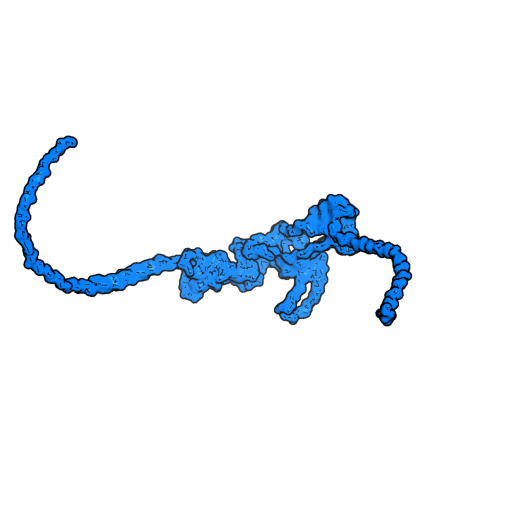5 ? 16.005 6.430 -20.813 1.00 96.06 205 HIS A O 1
ATOM 1500 N N . ASN A 1 206 ? 15.642 6.556 -18.594 1.00 96.19 206 ASN A N 1
ATOM 1501 C CA . ASN A 1 206 ? 14.722 7.697 -18.579 1.00 96.19 206 ASN A CA 1
ATOM 1502 C C . ASN A 1 206 ? 13.434 7.408 -19.369 1.00 96.19 206 ASN A C 1
ATOM 1504 O O . ASN A 1 206 ? 13.004 8.253 -20.152 1.00 96.19 206 ASN A O 1
ATOM 1508 N N . THR A 1 207 ? 12.877 6.209 -19.213 1.00 97.31 207 THR A N 1
ATOM 1509 C CA . THR A 1 207 ? 11.570 5.812 -19.764 1.00 97.31 207 THR A CA 1
ATOM 1510 C C . THR A 1 207 ? 10.464 6.029 -18.729 1.00 97.31 207 THR A C 1
ATOM 1512 O O . THR A 1 207 ? 10.753 6.334 -17.566 1.00 97.31 207 THR A O 1
ATOM 1515 N N . ASP A 1 208 ? 9.201 5.985 -19.155 1.00 96.88 208 ASP A N 1
ATOM 1516 C CA . ASP A 1 208 ? 8.046 6.040 -18.256 1.00 96.88 208 ASP A CA 1
ATOM 1517 C C . ASP A 1 208 ? 7.678 4.614 -17.815 1.00 96.88 208 ASP A C 1
ATOM 1519 O O . ASP A 1 208 ? 7.096 3.902 -18.627 1.00 96.88 208 ASP A O 1
ATOM 1523 N N . PRO A 1 209 ? 7.878 4.233 -16.535 1.00 96.88 209 PRO A N 1
ATOM 1524 C CA . PRO A 1 209 ? 7.629 2.869 -16.034 1.00 96.88 209 PRO A CA 1
ATOM 1525 C C . PRO A 1 209 ? 6.152 2.449 -16.020 1.00 96.88 209 PRO A C 1
ATOM 1527 O O . PRO A 1 209 ? 5.734 1.438 -15.457 1.00 96.88 209 PRO A O 1
ATOM 1530 N N . ARG A 1 210 ? 5.281 3.304 -16.553 1.00 95.88 210 ARG A N 1
ATOM 1531 C CA . ARG A 1 210 ? 3.848 3.058 -16.700 1.00 95.88 210 ARG A CA 1
ATOM 1532 C C . ARG A 1 210 ? 3.432 2.996 -18.166 1.00 95.88 210 ARG A C 1
ATOM 1534 O O . ARG A 1 210 ? 2.225 2.906 -18.438 1.00 95.88 210 ARG A O 1
ATOM 1541 N N . SER A 1 211 ? 4.379 3.101 -19.089 1.00 97.38 211 SER A N 1
ATOM 1542 C CA . SER A 1 211 ? 4.165 3.108 -20.523 1.00 97.38 211 SER A CA 1
ATOM 1543 C C . SER A 1 211 ? 5.114 2.128 -21.187 1.00 97.38 211 SER A C 1
ATOM 1545 O O . SER A 1 211 ? 6.241 2.474 -21.499 1.00 97.38 211 SER A O 1
ATOM 1547 N N . ALA A 1 212 ? 4.574 0.965 -21.558 1.00 97.88 212 ALA A N 1
ATOM 1548 C CA . ALA A 1 212 ? 5.336 -0.119 -22.175 1.00 97.88 212 ALA A CA 1
ATOM 1549 C C . ALA A 1 212 ? 5.972 0.210 -23.546 1.00 97.88 212 ALA A C 1
ATOM 1551 O O . ALA A 1 212 ? 6.400 -0.704 -24.237 1.00 97.88 212 ALA A O 1
ATOM 1552 N N . ASP A 1 213 ? 5.884 1.458 -23.995 1.00 97.62 213 ASP A N 1
ATOM 1553 C CA . ASP A 1 213 ? 6.415 2.074 -25.212 1.00 97.62 213 ASP A CA 1
ATOM 1554 C C . ASP A 1 213 ? 6.424 3.586 -24.920 1.00 97.62 213 ASP A C 1
ATOM 1556 O O . ASP A 1 213 ? 5.384 4.256 -25.012 1.00 97.62 213 ASP A O 1
ATOM 1560 N N . THR A 1 214 ? 7.549 4.115 -24.435 1.00 97.50 214 THR A N 1
ATOM 1561 C CA . THR A 1 214 ? 7.636 5.502 -23.949 1.00 97.50 214 THR A CA 1
ATOM 1562 C C . THR A 1 214 ? 7.536 6.516 -25.086 1.00 97.50 214 THR A C 1
ATOM 1564 O O . THR A 1 214 ? 6.935 7.587 -24.925 1.00 97.50 214 THR A O 1
ATOM 1567 N N . ASP A 1 215 ? 8.113 6.214 -26.248 1.00 95.94 215 ASP A N 1
ATOM 1568 C CA . ASP A 1 215 ? 8.166 7.143 -27.381 1.00 95.94 215 ASP A CA 1
ATOM 1569 C C . ASP A 1 215 ? 7.028 6.970 -28.407 1.00 95.94 215 ASP A C 1
ATOM 1571 O O . ASP A 1 215 ? 6.848 7.811 -29.309 1.00 95.94 215 ASP A O 1
ATOM 1575 N N . GLY A 1 216 ? 6.211 5.933 -28.218 1.00 95.81 216 GLY A N 1
ATOM 1576 C CA . GLY A 1 216 ? 4.989 5.653 -28.955 1.00 95.81 216 GLY A CA 1
ATOM 1577 C C . GLY A 1 216 ? 5.235 5.193 -30.386 1.00 95.81 216 GLY A C 1
ATOM 1578 O O . GLY A 1 216 ? 4.398 5.460 -31.262 1.00 95.81 216 GLY A O 1
ATOM 1579 N N . ASP A 1 217 ? 6.385 4.587 -30.675 1.00 93.75 217 ASP A N 1
ATOM 1580 C CA . ASP A 1 217 ? 6.726 4.136 -32.020 1.00 93.75 217 ASP A CA 1
ATOM 1581 C C . ASP A 1 217 ? 6.272 2.705 -32.348 1.00 93.75 217 ASP A C 1
ATOM 1583 O O . ASP A 1 217 ? 6.216 2.333 -33.531 1.00 93.75 217 ASP A O 1
ATOM 1587 N N . GLY A 1 218 ? 5.811 1.963 -31.342 1.00 93.38 218 GLY A N 1
ATOM 1588 C CA . GLY A 1 218 ? 5.298 0.603 -31.442 1.00 93.38 218 GLY A CA 1
ATOM 1589 C C . GLY A 1 218 ? 6.295 -0.482 -31.036 1.00 93.38 218 GLY A C 1
ATOM 1590 O O . GLY A 1 218 ? 5.938 -1.667 -31.116 1.00 93.38 218 GLY A O 1
ATOM 1591 N N . LEU A 1 219 ? 7.515 -0.125 -30.630 1.00 95.50 219 LEU A N 1
ATOM 1592 C CA . LEU A 1 219 ? 8.427 -1.006 -29.907 1.00 95.50 219 LEU A CA 1
ATOM 1593 C C . LEU A 1 219 ? 8.293 -0.789 -28.400 1.00 95.50 219 LEU A C 1
ATOM 1595 O O . LEU A 1 219 ? 7.877 0.259 -27.945 1.00 95.50 219 LEU A O 1
ATOM 1599 N N . ARG A 1 220 ? 8.580 -1.838 -27.627 1.00 97.69 220 ARG A N 1
ATOM 1600 C CA . ARG A 1 220 ? 8.570 -1.743 -26.166 1.00 97.69 220 ARG A CA 1
ATOM 1601 C C . ARG A 1 220 ? 9.931 -1.323 -25.656 1.00 97.69 220 ARG A C 1
ATOM 1603 O O . ARG A 1 220 ? 10.919 -1.852 -26.177 1.00 97.69 220 ARG A O 1
ATOM 1610 N N . ASP A 1 221 ? 9.994 -0.525 -24.602 1.00 97.81 221 ASP A N 1
ATOM 1611 C CA . ASP A 1 221 ? 11.253 -0.001 -24.075 1.00 97.81 221 ASP A CA 1
ATOM 1612 C C . ASP A 1 221 ? 12.211 -1.138 -23.686 1.00 97.81 221 ASP A C 1
ATOM 1614 O O . ASP A 1 221 ? 13.375 -1.166 -24.104 1.00 97.81 221 ASP A O 1
ATOM 1618 N N . GLY A 1 222 ? 11.707 -2.168 -23.003 1.00 97.38 222 GLY A N 1
ATOM 1619 C CA . GLY A 1 222 ? 12.472 -3.370 -22.665 1.00 97.38 222 GLY A CA 1
ATOM 1620 C C . GLY A 1 222 ? 12.991 -4.144 -23.879 1.00 97.38 222 GLY A C 1
ATOM 1621 O O . GLY A 1 222 ? 14.116 -4.670 -23.864 1.00 97.38 222 GLY A O 1
ATOM 1622 N N . LEU A 1 223 ? 12.230 -4.186 -24.979 1.00 97.38 223 LEU A N 1
ATOM 1623 C CA . LEU A 1 223 ? 12.703 -4.783 -26.231 1.00 97.38 223 LEU A CA 1
ATOM 1624 C C . LEU A 1 223 ? 13.815 -3.935 -26.844 1.00 97.38 223 LEU A C 1
ATOM 1626 O O . LEU A 1 223 ? 14.832 -4.487 -27.266 1.00 97.38 223 LEU A O 1
ATOM 1630 N N . GLU A 1 224 ? 13.632 -2.622 -26.884 1.00 97.12 224 GLU A N 1
ATOM 1631 C CA . GLU A 1 224 ? 14.587 -1.672 -27.442 1.00 97.12 224 GLU A CA 1
ATOM 1632 C C . GLU A 1 224 ? 15.929 -1.700 -26.722 1.00 97.12 224 GLU A C 1
ATOM 1634 O O . GLU A 1 224 ? 16.974 -1.849 -27.363 1.00 97.12 224 GLU A O 1
ATOM 1639 N N . VAL A 1 225 ? 15.910 -1.695 -25.389 1.00 97.06 225 VAL A N 1
ATOM 1640 C CA . VAL A 1 225 ? 17.110 -1.876 -24.563 1.00 97.06 225 VAL A CA 1
ATOM 1641 C C . VAL A 1 225 ? 17.787 -3.215 -24.865 1.00 97.06 225 VAL A C 1
ATOM 1643 O O . VAL A 1 225 ? 19.011 -3.270 -25.013 1.00 97.06 225 VAL A O 1
ATOM 1646 N N . THR A 1 226 ? 17.010 -4.288 -25.040 1.00 96.94 226 THR A N 1
ATOM 1647 C CA . THR A 1 226 ? 17.539 -5.622 -25.368 1.00 96.94 226 THR A CA 1
ATOM 1648 C C . THR A 1 226 ? 18.225 -5.668 -26.740 1.00 96.94 226 THR A C 1
ATOM 1650 O O . THR A 1 226 ? 19.247 -6.342 -26.895 1.00 96.94 226 THR A O 1
ATOM 1653 N N . ILE A 1 227 ? 17.692 -4.967 -27.747 1.00 94.44 227 ILE A N 1
ATOM 1654 C CA . ILE A 1 227 ? 18.267 -4.922 -29.107 1.00 94.44 227 ILE A CA 1
ATOM 1655 C C . ILE A 1 227 ? 19.267 -3.773 -29.312 1.00 94.44 227 ILE A C 1
ATOM 1657 O O . ILE A 1 227 ? 19.880 -3.683 -30.379 1.00 94.44 227 ILE A O 1
ATOM 1661 N N . GLY A 1 228 ? 19.467 -2.927 -28.299 1.00 93.00 228 GLY A N 1
ATOM 1662 C CA . GLY A 1 228 ? 20.413 -1.812 -28.310 1.00 93.00 228 GLY A CA 1
ATOM 1663 C C . GLY A 1 228 ? 19.933 -0.576 -29.077 1.00 93.00 228 GLY A C 1
ATOM 1664 O O . GLY A 1 228 ? 20.776 0.187 -29.559 1.00 93.00 228 GLY A O 1
ATOM 1665 N N . THR A 1 229 ? 18.618 -0.386 -29.226 1.00 92.31 229 THR A N 1
ATOM 1666 C CA . THR A 1 229 ? 18.024 0.878 -29.694 1.00 92.31 229 THR A CA 1
ATOM 1667 C C . THR A 1 229 ? 17.736 1.809 -28.513 1.00 92.31 229 THR A C 1
ATOM 1669 O O . THR A 1 229 ? 18.054 1.493 -27.366 1.00 92.31 229 THR A O 1
ATOM 1672 N N . ASN A 1 230 ? 17.264 3.022 -28.802 1.00 94.00 230 ASN A N 1
ATOM 1673 C CA . ASN A 1 230 ? 16.990 4.021 -27.778 1.00 94.00 230 ASN A CA 1
ATOM 1674 C C . ASN A 1 230 ? 15.473 4.089 -27.543 1.00 94.00 230 ASN A C 1
ATOM 1676 O O . ASN A 1 230 ? 14.816 4.601 -28.443 1.00 94.00 230 ASN A O 1
ATOM 1680 N N . PRO A 1 231 ? 14.976 3.709 -26.349 1.00 95.81 231 PRO A N 1
ATOM 1681 C CA . PRO A 1 231 ? 13.540 3.661 -26.036 1.00 95.81 231 PRO A CA 1
ATOM 1682 C C . PRO A 1 231 ? 12.847 5.034 -25.974 1.00 95.81 231 PRO A C 1
ATOM 1684 O O . PRO A 1 231 ? 11.647 5.160 -25.786 1.00 95.81 231 PRO A O 1
ATOM 1687 N N . ASN A 1 232 ? 13.624 6.113 -26.091 1.00 94.75 232 ASN A N 1
ATOM 1688 C CA . ASN A 1 232 ? 13.124 7.484 -26.127 1.00 94.75 232 ASN A CA 1
ATOM 1689 C C . ASN A 1 232 ? 13.207 8.113 -27.532 1.00 94.75 232 ASN A C 1
ATOM 1691 O O . ASN A 1 232 ? 13.155 9.342 -27.670 1.00 94.75 232 ASN A O 1
ATOM 1695 N N . SER A 1 233 ? 13.464 7.326 -28.578 1.00 93.81 233 SER A N 1
ATOM 1696 C CA . SER A 1 233 ? 13.742 7.824 -29.924 1.00 93.81 233 SER A CA 1
ATOM 1697 C C . SER A 1 233 ? 12.921 7.130 -31.003 1.00 93.81 233 SER A C 1
ATOM 1699 O O . SER A 1 233 ? 13.415 6.246 -31.703 1.00 93.81 233 SER A O 1
ATOM 1701 N N . ASN A 1 234 ? 11.781 7.748 -31.296 1.00 90.56 234 ASN A N 1
ATOM 1702 C CA . ASN A 1 234 ? 10.838 7.290 -32.299 1.00 90.56 234 ASN A CA 1
ATOM 1703 C C . ASN A 1 234 ? 11.499 6.920 -33.646 1.00 90.56 234 ASN A C 1
ATOM 1705 O O . ASN A 1 234 ? 12.098 7.769 -34.328 1.00 90.56 234 ASN A O 1
ATOM 1709 N N . ILE A 1 235 ? 11.358 5.659 -34.063 1.00 85.88 235 ILE A N 1
ATOM 1710 C CA . ILE A 1 235 ? 11.992 5.102 -35.268 1.00 85.88 235 ILE A CA 1
ATOM 1711 C C . ILE A 1 235 ? 11.224 5.377 -36.570 1.00 85.88 235 ILE A C 1
ATOM 1713 O O . ILE A 1 235 ? 11.763 5.139 -37.661 1.00 85.88 235 ILE A O 1
ATOM 1717 N N . TRP A 1 236 ? 9.991 5.902 -36.523 1.00 82.75 236 TRP A N 1
ATOM 1718 C CA . TRP A 1 236 ? 9.181 6.155 -37.728 1.00 82.75 236 TRP A CA 1
ATOM 1719 C C . TRP A 1 236 ? 9.885 7.023 -38.784 1.00 82.75 236 TRP A C 1
ATOM 1721 O O . TRP A 1 236 ? 9.814 6.680 -39.970 1.00 82.75 236 TRP A O 1
ATOM 1731 N N . PRO A 1 237 ? 10.614 8.103 -38.432 1.00 81.12 237 PRO A N 1
ATOM 1732 C CA . PRO A 1 237 ? 11.369 8.888 -39.406 1.00 81.12 237 PRO A CA 1
ATOM 1733 C C . PRO A 1 237 ? 12.418 8.066 -40.171 1.00 81.12 237 PRO A C 1
ATOM 1735 O O . PRO A 1 237 ? 12.621 8.284 -41.369 1.00 81.12 237 PRO A O 1
ATOM 1738 N N . ILE A 1 238 ? 13.057 7.094 -39.512 1.00 78.00 238 ILE A N 1
ATOM 1739 C CA . ILE A 1 238 ? 14.054 6.208 -40.128 1.00 78.00 238 ILE A CA 1
ATOM 1740 C C . ILE A 1 238 ? 13.361 5.241 -41.095 1.00 78.00 238 ILE A C 1
ATOM 1742 O O . ILE A 1 238 ? 13.791 5.098 -42.244 1.00 78.00 238 ILE A O 1
ATOM 1746 N N . LEU A 1 239 ? 12.250 4.631 -40.671 1.00 77.19 239 LEU A N 1
ATOM 1747 C CA . LEU A 1 239 ? 11.468 3.710 -41.501 1.00 77.19 239 LEU A CA 1
ATOM 1748 C C . LEU A 1 239 ? 10.891 4.396 -42.745 1.00 77.19 239 LEU A C 1
ATOM 1750 O O . LEU A 1 239 ? 10.954 3.833 -43.840 1.00 77.19 239 LEU A O 1
ATOM 1754 N N . LEU A 1 240 ? 10.404 5.634 -42.617 1.00 78.62 240 LEU A N 1
ATOM 1755 C CA . LEU A 1 240 ? 9.935 6.433 -43.753 1.00 78.62 240 LEU A CA 1
ATOM 1756 C C . LEU A 1 240 ? 11.066 6.740 -44.742 1.00 78.62 240 LEU A C 1
ATOM 1758 O O . LEU A 1 240 ? 10.859 6.656 -45.955 1.00 78.62 240 LEU A O 1
ATOM 1762 N N . GLY A 1 241 ? 12.269 7.042 -44.246 1.00 75.31 241 GLY A N 1
ATOM 1763 C CA . GLY A 1 241 ? 13.454 7.250 -45.080 1.00 75.31 241 GLY A CA 1
ATOM 1764 C C . GLY A 1 241 ? 13.850 5.996 -45.864 1.00 75.31 241 GLY A C 1
ATOM 1765 O O . GLY A 1 241 ? 14.045 6.064 -47.080 1.00 75.31 241 GLY A O 1
ATOM 1766 N N . ILE A 1 242 ? 13.906 4.836 -45.203 1.00 79.81 242 ILE A N 1
ATOM 1767 C CA . ILE A 1 242 ? 14.218 3.549 -45.850 1.00 79.81 242 ILE A CA 1
ATOM 1768 C C . ILE A 1 242 ? 13.141 3.188 -46.877 1.00 79.81 242 ILE A C 1
ATOM 1770 O O . ILE A 1 242 ? 13.472 2.814 -48.002 1.00 79.81 242 ILE A O 1
ATOM 1774 N N . ALA A 1 243 ? 11.861 3.344 -46.534 1.00 79.88 243 ALA A N 1
ATOM 1775 C CA . ALA A 1 243 ? 10.756 3.095 -47.454 1.00 79.88 243 ALA A CA 1
ATOM 1776 C C . ALA A 1 243 ? 10.826 4.011 -48.686 1.00 79.88 243 ALA A C 1
ATOM 1778 O O . ALA A 1 243 ? 10.675 3.535 -49.810 1.00 79.88 243 ALA A O 1
ATOM 1779 N N . ALA A 1 244 ? 11.132 5.301 -48.505 1.00 77.88 244 ALA A N 1
ATOM 1780 C CA . ALA A 1 244 ? 11.318 6.238 -49.611 1.00 77.88 244 ALA A CA 1
ATOM 1781 C C . ALA A 1 244 ? 12.491 5.829 -50.518 1.00 77.88 244 ALA A C 1
ATOM 1783 O O . ALA A 1 244 ? 12.349 5.827 -51.742 1.00 77.88 244 ALA A O 1
ATOM 1784 N N . VAL A 1 245 ? 13.625 5.413 -49.942 1.00 79.88 245 VAL A N 1
ATOM 1785 C CA . VAL A 1 245 ? 14.772 4.897 -50.708 1.00 79.88 245 VAL A CA 1
ATOM 1786 C C . VAL A 1 245 ? 14.402 3.616 -51.455 1.00 79.88 245 VAL A C 1
ATOM 1788 O O . VAL A 1 245 ? 14.714 3.501 -52.638 1.00 79.88 245 VAL A O 1
ATOM 1791 N N . LEU A 1 246 ? 13.694 2.676 -50.825 1.00 79.88 246 LEU A N 1
ATOM 1792 C CA . LEU A 1 246 ? 13.240 1.443 -51.474 1.00 79.88 246 LEU A CA 1
ATOM 1793 C C . LEU A 1 246 ? 12.275 1.724 -52.628 1.00 79.88 246 LEU A C 1
ATOM 1795 O O . LEU A 1 246 ? 12.420 1.125 -53.691 1.00 79.88 246 LEU A O 1
ATOM 1799 N N . VAL A 1 247 ? 11.347 2.670 -52.475 1.00 80.56 247 VAL A N 1
ATOM 1800 C CA . VAL A 1 247 ? 10.453 3.100 -53.562 1.00 80.56 247 VAL A CA 1
ATOM 1801 C C . VAL A 1 247 ? 11.250 3.717 -54.714 1.00 80.56 247 VAL A C 1
ATOM 1803 O O . VAL A 1 247 ? 10.965 3.418 -55.872 1.00 80.56 247 VAL A O 1
ATOM 1806 N N . VAL A 1 248 ? 12.281 4.519 -54.436 1.00 79.62 248 VAL A N 1
ATOM 1807 C CA . VAL A 1 248 ? 13.146 5.100 -55.479 1.00 79.62 248 VAL A CA 1
ATOM 1808 C C . VAL A 1 248 ? 14.004 4.033 -56.168 1.00 79.62 248 VAL A C 1
ATOM 1810 O O . VAL A 1 248 ? 14.109 4.037 -57.394 1.00 79.62 248 VAL A O 1
ATOM 1813 N N . VAL A 1 249 ? 14.590 3.094 -55.421 1.00 80.00 249 VAL A N 1
ATOM 1814 C CA . VAL A 1 249 ? 15.462 2.038 -55.965 1.00 80.00 249 VAL A CA 1
ATOM 1815 C C . VAL A 1 249 ? 14.657 1.008 -56.764 1.00 80.00 249 VAL A C 1
ATOM 1817 O O . VAL A 1 249 ? 15.036 0.667 -57.886 1.00 80.00 249 VAL A O 1
ATOM 1820 N N . LEU A 1 250 ? 13.518 0.548 -56.240 1.00 74.00 250 LEU A N 1
ATOM 1821 C CA . LEU A 1 250 ? 12.655 -0.434 -56.906 1.00 74.00 250 LEU A CA 1
ATOM 1822 C C . LEU A 1 250 ? 11.807 0.205 -58.020 1.00 74.00 250 LEU A C 1
ATOM 1824 O O . LEU A 1 250 ? 11.662 -0.373 -59.097 1.00 74.00 250 LEU A O 1
ATOM 1828 N N . GLY A 1 251 ? 11.300 1.423 -57.815 1.00 60.62 251 GLY A N 1
ATOM 1829 C CA . GLY A 1 251 ? 10.549 2.176 -58.827 1.00 60.62 251 GLY A CA 1
ATOM 1830 C C . GLY A 1 251 ? 11.428 2.701 -59.967 1.00 60.62 251 GLY A C 1
ATOM 1831 O O . GLY A 1 251 ? 11.029 2.663 -61.132 1.00 60.62 251 GLY A O 1
ATOM 1832 N N . GLY A 1 252 ? 12.664 3.114 -59.671 1.00 59.00 252 GLY A N 1
ATOM 1833 C CA . GLY A 1 252 ? 13.658 3.504 -60.675 1.00 59.00 252 GLY A CA 1
ATOM 1834 C C . GLY A 1 252 ? 14.112 2.339 -61.562 1.00 59.00 252 GLY A C 1
ATOM 1835 O O . GLY A 1 252 ? 14.387 2.543 -62.747 1.00 59.00 252 GLY A O 1
ATOM 1836 N N . ALA A 1 253 ? 14.121 1.109 -61.034 1.00 54.81 253 ALA A N 1
ATOM 1837 C CA . ALA A 1 253 ? 14.367 -0.095 -61.825 1.00 54.81 253 ALA A CA 1
ATOM 1838 C C . ALA A 1 253 ? 13.233 -0.362 -62.834 1.00 54.81 253 ALA A C 1
ATOM 1840 O O . ALA A 1 253 ? 13.512 -0.685 -63.987 1.00 54.81 253 ALA A O 1
ATOM 1841 N N . ALA A 1 254 ? 11.967 -0.141 -62.464 1.00 52.16 254 ALA A N 1
ATOM 1842 C CA . ALA A 1 254 ? 10.835 -0.295 -63.384 1.00 52.16 254 ALA A CA 1
ATOM 1843 C C . ALA A 1 254 ? 10.830 0.755 -64.516 1.00 52.16 254 ALA A C 1
ATOM 1845 O O . ALA A 1 254 ? 10.490 0.436 -65.655 1.00 52.16 254 ALA A O 1
ATOM 1846 N N . TYR A 1 255 ? 11.278 1.988 -64.248 1.00 51.34 255 TYR A N 1
ATOM 1847 C CA . TYR A 1 255 ? 11.307 3.062 -65.255 1.00 51.34 255 TYR A CA 1
ATOM 1848 C C . TYR A 1 255 ? 12.397 2.879 -66.329 1.00 51.34 255 TYR A C 1
ATOM 1850 O O . TYR A 1 255 ? 12.296 3.446 -67.416 1.00 51.34 255 TYR A O 1
ATOM 1858 N N . ARG A 1 256 ? 13.435 2.070 -66.066 1.00 50.75 256 ARG A N 1
ATOM 1859 C CA . ARG A 1 256 ? 14.510 1.780 -67.037 1.00 50.75 256 ARG A CA 1
ATOM 1860 C C . ARG A 1 256 ? 14.266 0.560 -67.930 1.00 50.75 256 ARG A C 1
ATOM 1862 O O . ARG A 1 256 ? 14.987 0.407 -68.912 1.00 50.75 256 ARG A O 1
ATOM 1869 N N . TYR A 1 257 ? 13.243 -0.252 -67.654 1.00 50.81 257 TYR A N 1
ATOM 1870 C CA . TYR A 1 257 ? 12.862 -1.404 -68.489 1.00 50.81 257 TYR A CA 1
ATOM 1871 C C . TYR A 1 257 ? 11.608 -1.172 -69.351 1.00 50.81 257 TYR A C 1
ATOM 1873 O O . TYR A 1 257 ? 11.157 -2.079 -70.048 1.00 50.81 257 TYR A O 1
ATOM 1881 N N . GLY A 1 258 ? 11.080 0.056 -69.390 1.00 46.38 258 GLY A N 1
ATOM 1882 C CA . GLY A 1 258 ? 10.059 0.481 -70.350 1.00 46.38 258 GLY A CA 1
ATOM 1883 C C . GLY A 1 258 ? 10.645 0.770 -71.734 1.00 46.38 258 GLY A C 1
ATOM 1884 O O . GLY A 1 258 ? 10.652 1.916 -72.181 1.00 46.38 258 GLY A O 1
ATOM 1885 N N . ALA A 1 259 ? 11.147 -0.259 -72.418 1.00 48.50 259 ALA A N 1
ATOM 1886 C CA . ALA A 1 259 ? 11.395 -0.203 -73.852 1.00 48.50 259 ALA A CA 1
ATOM 1887 C C . ALA A 1 259 ? 10.051 -0.005 -74.573 1.00 48.50 259 ALA A C 1
ATOM 1889 O O . ALA A 1 259 ? 9.244 -0.926 -74.675 1.00 48.50 259 ALA A O 1
ATOM 1890 N N . PHE A 1 260 ? 9.796 1.212 -75.055 1.00 45.19 260 PHE A N 1
ATOM 1891 C CA . PHE A 1 260 ? 8.641 1.532 -75.891 1.00 45.19 260 PHE A CA 1
ATOM 1892 C C . PHE A 1 260 ? 8.888 0.971 -77.304 1.00 45.19 260 PHE A C 1
ATOM 1894 O O . PHE A 1 260 ? 9.331 1.674 -78.213 1.00 45.19 260 PHE A O 1
ATOM 1901 N N . SER A 1 261 ? 8.682 -0.334 -77.487 1.00 49.91 261 SER A N 1
ATOM 1902 C CA . SER A 1 261 ? 8.707 -0.977 -78.801 1.00 49.91 261 SER A CA 1
ATOM 1903 C C . SER A 1 261 ? 7.411 -0.680 -79.565 1.00 49.91 261 SER A C 1
ATOM 1905 O O . SER A 1 261 ? 6.324 -1.113 -79.202 1.00 49.91 261 SER A O 1
ATOM 1907 N N . SER A 1 262 ? 7.576 0.111 -80.628 1.00 54.72 262 SER A N 1
ATOM 1908 C CA . SER A 1 262 ? 6.752 0.260 -81.836 1.00 54.72 262 SER A CA 1
ATOM 1909 C C . SER A 1 262 ? 5.290 -0.219 -81.804 1.00 54.72 262 SER A C 1
ATOM 1911 O O . SER A 1 262 ? 5.006 -1.411 -81.914 1.00 54.72 262 SER A O 1
ATOM 1913 N N . LEU A 1 263 ? 4.358 0.730 -81.907 1.00 50.44 263 LEU A N 1
ATOM 1914 C CA . LEU A 1 263 ? 3.063 0.494 -82.546 1.00 50.44 263 LEU A CA 1
ATOM 1915 C C . LEU A 1 263 ? 2.999 1.334 -83.821 1.00 50.44 263 LEU A C 1
ATOM 1917 O O . LEU A 1 263 ? 2.903 2.561 -83.788 1.00 50.44 263 LEU A O 1
ATOM 1921 N N . GLY A 1 264 ? 3.124 0.639 -84.953 1.00 51.34 264 GLY A N 1
ATOM 1922 C CA . GLY A 1 264 ? 2.995 1.204 -86.286 1.00 51.34 264 GLY A CA 1
ATOM 1923 C C . GLY A 1 264 ? 1.619 1.833 -86.477 1.00 51.34 264 GLY A C 1
ATOM 1924 O O . GLY A 1 264 ? 0.589 1.184 -86.304 1.00 51.34 264 GLY A O 1
ATOM 1925 N N . ARG A 1 265 ? 1.601 3.109 -86.864 1.00 42.53 265 ARG A N 1
ATOM 1926 C CA . ARG A 1 265 ? 0.379 3.802 -87.258 1.00 42.53 265 ARG A CA 1
ATOM 1927 C C . ARG A 1 265 ? 0.202 3.670 -88.766 1.00 42.53 265 ARG A C 1
ATOM 1929 O O . ARG A 1 265 ? 0.767 4.430 -89.544 1.00 42.53 265 ARG A O 1
ATOM 1936 N N . SER A 1 266 ? -0.586 2.664 -89.137 1.00 44.22 266 SER A N 1
ATOM 1937 C CA . SER A 1 266 ? -1.172 2.478 -90.463 1.00 44.22 266 SER A CA 1
ATOM 1938 C C . SER A 1 266 ? -1.967 3.723 -90.867 1.00 44.22 266 SER A C 1
ATOM 1940 O O . SER A 1 266 ? -2.930 4.106 -90.201 1.00 44.22 266 SER A O 1
ATOM 1942 N N . SER A 1 267 ? -1.553 4.361 -91.959 1.00 49.75 267 SER A N 1
ATOM 1943 C CA . SER A 1 267 ? -2.258 5.452 -92.624 1.00 49.75 267 SER A CA 1
ATOM 1944 C C . SER A 1 267 ? -3.437 4.901 -93.434 1.00 49.75 267 SER A C 1
ATOM 1946 O O . SER A 1 267 ? -3.250 4.391 -94.536 1.00 49.75 267 SER A O 1
ATOM 1948 N N . GLY A 1 268 ? -4.653 5.014 -92.902 1.00 42.97 268 GLY A N 1
ATOM 1949 C CA . GLY A 1 268 ? -5.893 4.852 -93.661 1.00 42.97 268 GLY A CA 1
ATOM 1950 C C . GLY A 1 268 ? -6.713 6.135 -93.569 1.00 42.97 268 GLY A C 1
ATOM 1951 O O . GLY A 1 268 ? -7.127 6.515 -92.476 1.00 42.97 268 GLY A O 1
ATOM 1952 N N . GLY A 1 269 ? -6.900 6.823 -94.700 1.00 45.50 269 GLY A N 1
ATOM 1953 C CA . GLY A 1 269 ? -7.867 7.919 -94.826 1.00 45.50 269 GLY A CA 1
ATOM 1954 C C . GLY A 1 269 ? -9.313 7.415 -94.726 1.00 45.50 269 GLY A C 1
ATOM 1955 O O . GLY A 1 269 ? -9.550 6.206 -94.780 1.00 45.50 269 GLY A O 1
ATOM 1956 N N . PRO A 1 270 ? -10.290 8.331 -94.613 1.00 51.97 270 PRO A N 1
ATOM 1957 C CA . PRO A 1 270 ? -11.126 8.541 -95.797 1.00 51.97 270 PRO A CA 1
ATOM 1958 C C . PRO A 1 270 ? -11.601 9.992 -96.032 1.00 51.97 270 PRO A C 1
ATOM 1960 O O . PRO A 1 270 ? -11.778 10.800 -95.124 1.00 51.97 270 PRO A O 1
ATOM 1963 N N . THR A 1 271 ? -11.837 10.262 -97.317 1.00 49.75 271 THR A N 1
ATOM 1964 C CA . THR A 1 271 ? -12.845 11.158 -97.926 1.00 49.75 271 THR A CA 1
ATOM 1965 C C . THR A 1 271 ? -14.181 11.125 -97.158 1.00 49.75 271 THR A C 1
ATOM 1967 O O . THR A 1 271 ? -14.560 10.054 -96.707 1.00 49.75 271 THR A O 1
ATOM 1970 N N . GLY A 1 272 ? -15.001 12.160 -96.961 1.00 46.00 272 GLY A N 1
ATOM 1971 C CA . GLY A 1 272 ? -15.411 13.300 -97.783 1.00 46.00 272 GLY A CA 1
ATOM 1972 C C . GLY A 1 272 ? -16.935 13.505 -97.582 1.00 46.00 272 GLY A C 1
ATOM 1973 O O . GLY A 1 272 ? -17.629 12.542 -97.266 1.00 46.00 272 GLY A O 1
ATOM 1974 N N . THR A 1 273 ? -17.442 14.726 -97.833 1.00 47.88 273 THR A N 1
ATOM 1975 C CA . THR A 1 273 ? -18.872 15.171 -97.865 1.00 47.88 273 THR A CA 1
ATOM 1976 C C . THR A 1 273 ? -19.567 15.342 -96.496 1.00 47.88 273 THR A C 1
ATOM 1978 O O . THR A 1 273 ? -19.354 14.543 -95.602 1.00 47.88 273 THR A O 1
ATOM 1981 N N . GLY A 1 274 ? -20.396 16.349 -96.192 1.00 44.69 274 GLY A N 1
ATOM 1982 C CA . GLY A 1 274 ? -21.010 17.450 -96.942 1.00 44.69 274 GLY A CA 1
ATOM 1983 C C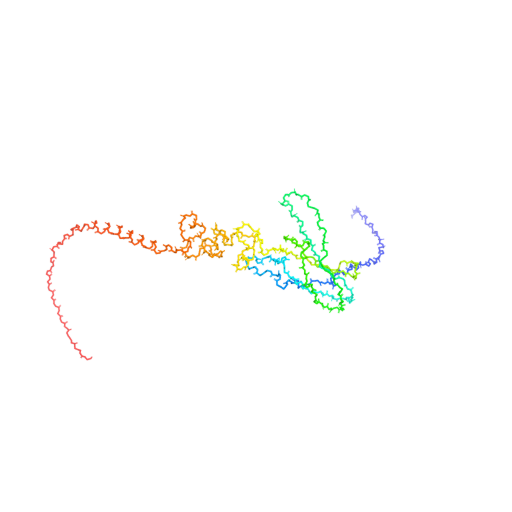 . GLY A 1 274 ? -22.401 17.755 -96.340 1.00 44.69 274 GLY A C 1
ATOM 1984 O O . GLY A 1 274 ? -23.200 16.837 -96.206 1.00 44.69 274 GLY A O 1
ATOM 1985 N N . GLY A 1 275 ? -22.695 19.024 -96.008 1.00 44.47 275 GLY A N 1
ATOM 1986 C CA . GLY A 1 275 ? -24.018 19.528 -95.565 1.00 44.47 275 GLY A CA 1
ATOM 1987 C C . GLY A 1 275 ? -24.090 19.847 -94.060 1.00 44.47 275 GLY A C 1
ATOM 1988 O O . GLY A 1 275 ? -23.649 19.054 -93.247 1.00 44.47 275 GLY A O 1
ATOM 1989 N N . GLY A 1 276 ? -24.588 20.980 -93.564 1.00 44.91 276 GLY A N 1
ATOM 1990 C CA . GLY A 1 276 ? -25.306 22.106 -94.155 1.00 44.91 276 GLY A CA 1
ATOM 1991 C C . GLY A 1 276 ? -26.356 22.610 -93.150 1.00 44.91 276 GLY A C 1
ATOM 1992 O O . GLY A 1 276 ? -27.271 21.866 -92.828 1.00 44.91 276 GLY A O 1
ATOM 1993 N N . GLY A 1 277 ? -26.249 23.871 -92.707 1.00 43.22 277 GLY A N 1
ATOM 1994 C CA . GLY A 1 277 ? -27.389 24.674 -92.228 1.00 43.22 277 GLY A CA 1
ATOM 1995 C C . GLY A 1 277 ? -27.520 24.949 -90.719 1.00 43.22 277 GLY A C 1
ATOM 1996 O O . GLY A 1 277 ? -27.619 24.028 -89.919 1.00 43.22 277 GLY A O 1
ATOM 1997 N N . GLY A 1 278 ? -27.652 26.240 -90.366 1.00 44.31 278 GLY A N 1
ATOM 1998 C CA . GLY A 1 278 ? -28.532 26.670 -89.264 1.00 44.31 278 GLY A CA 1
ATOM 1999 C C . GLY A 1 278 ? -27.943 27.521 -88.126 1.00 44.31 278 GLY A C 1
ATOM 2000 O O . GLY A 1 278 ? -27.741 27.026 -87.028 1.00 44.31 278 GLY A O 1
ATOM 2001 N N . ARG A 1 279 ? -27.761 28.828 -88.366 1.00 53.72 279 ARG A N 1
ATOM 2002 C CA . ARG A 1 279 ? -27.870 29.936 -87.371 1.00 53.72 279 ARG A CA 1
ATOM 2003 C C . ARG A 1 279 ? -29.371 30.248 -87.119 1.00 53.72 279 ARG A C 1
ATOM 2005 O O . ARG A 1 279 ? -30.158 29.722 -87.908 1.00 53.72 279 ARG A O 1
ATOM 2012 N N . PRO A 1 280 ? -29.813 31.120 -86.171 1.00 61.81 280 PRO A N 1
ATOM 2013 C CA . PRO A 1 280 ? -29.129 32.282 -85.551 1.00 61.81 280 PRO A CA 1
ATOM 2014 C C . PRO A 1 280 ? -29.288 32.390 -84.004 1.00 61.81 280 PRO A C 1
ATOM 2016 O O . PRO A 1 280 ? -29.971 31.580 -83.400 1.00 61.81 280 PRO A O 1
ATOM 2019 N N . GLY A 1 281 ? -28.494 33.211 -83.294 1.00 48.00 281 GLY A N 1
ATOM 2020 C CA . GLY A 1 281 ? -28.828 34.595 -82.869 1.00 48.00 281 GLY A CA 1
ATOM 2021 C C . GLY A 1 281 ? -29.781 34.580 -81.658 1.00 48.00 281 GLY A C 1
ATOM 2022 O O . GLY A 1 281 ? -30.905 34.139 -81.810 1.00 48.00 281 GLY A O 1
ATOM 2023 N N . GLY A 1 282 ? -29.373 34.894 -80.426 1.00 47.34 282 GLY A N 1
ATOM 2024 C CA . GLY A 1 282 ? -29.003 36.230 -79.952 1.00 47.34 282 GLY A CA 1
ATOM 2025 C C . GLY A 1 282 ? -30.227 36.883 -79.291 1.00 47.34 282 GLY A C 1
ATOM 2026 O O . GLY A 1 282 ? -31.137 37.274 -80.016 1.00 47.34 282 GLY A O 1
ATOM 2027 N N . GLY A 1 283 ? -30.232 36.992 -77.955 1.00 43.62 283 GLY A N 1
ATOM 2028 C CA . GLY A 1 283 ? -31.320 37.580 -77.157 1.00 43.62 283 GLY A CA 1
ATOM 2029 C C . GLY A 1 283 ? -31.703 36.722 -75.966 1.00 43.62 283 GLY A C 1
ATOM 2030 O O . GLY A 1 283 ? -32.373 35.697 -76.204 1.00 43.62 283 GLY A O 1
#

InterPro domains:
  IPR018247 EF-Hand 1, calcium-binding site [PS00018] (168-180)
  IPR053180 Calcium-binding acidic-repeat protein [PTHR37467] (117-226)
  IPR059100 Bacterial TSP3 repeat [PF18884] (168-184)
  IPR059100 Bacterial TSP3 repeat [PF18884] (190-209)
  IPR059100 Bacterial TSP3 repeat [PF18884] (213-233)

Foldseek 3Di:
DDDDDDDDDDDPDPDPDDPPPPPPPPPPDDQPFKEKADWDKDDPQWFPQPLCVPATEGELPGFIKIKIKMWGAADWDKKKKWKWKAADDPDPPPDDDDDDRGDIHTQDMDIDTGDHGDMDMDMDGGRHPVVSDWAKMKIKIWMARDPPDHDTSYIDIDMHTHDHQQPQQCPLQDGQVVCSVLSADSNDQQSCPLQRGPNCCVPPQVARSNDQQRCPQPHGCNVCVVVVHRSNDRCVVVVVVVVVVCCCVVVVVVVVPPPPPDDDDDDDDDDDDDDDDDDDDDD